Protein AF-A0A5J4RFD0-F1 (afdb_monomer)

Solvent-accessible surface area (backbone atoms only — not comparable to full-atom values): 11410 Å² total; per-residue (Å²): 92,62,61,42,79,47,65,74,35,77,34,87,50,66,71,35,10,48,71,38,65,48,76,31,38,66,92,34,72,49,50,43,27,59,59,23,36,38,33,40,14,24,5,81,57,6,31,0,0,26,31,22,37,39,27,57,17,14,34,41,39,40,26,28,27,41,38,29,47,10,26,9,23,28,0,0,26,32,21,37,41,32,51,31,61,76,41,44,40,36,25,51,55,23,36,35,32,46,9,26,5,42,48,86,56,98,90,37,1,29,2,0,24,30,23,41,39,44,42,102,76,28,73,59,84,40,30,44,25,50,51,41,46,78,41,78,42,33,30,67,65,41,3,16,44,30,23,40,37,35,59,47,70,86,77,40,47,56,72,75,22,52,44,38,72,74,79,46,89,84,47,72,69,76,59,23,44,22,29,30,40,72,45,50,42,80,78,67,74,44,84,64,47,68,74,32,61,48,54,73,71,67,40,67,55,85,68,99,67,72,32,71,35,85,51,72,89,58,22,43,86,52,67,48,23,24,36,92,87,30,12,12,52,66,87,82,85,127

Sequence (238 aa):
MSGTTISKIIQQGNVGGSGIKATISSESSVQIKEQCLFEECISESGVGGAVKIQQNGGILNIQKTTMKKCKALNGGAIYALITSFQEFLISQEVYFEECEAVGEDLLSGRGGAIYINLEQNAPYEFTVGIGTHFNLNKANKFGRDAFVYCKNIDDLEHDIRFLFDVFDDSYDKNNALYGTEYASEIELGDSQRIDYDLLKLMLPYYNDTIYISEDQLIADDTQKCGRLKLPCLTLRFR

Foldseek 3Di:
DEQEEDEDFADDDAAAQRADEDEAAAPGEDEAEHQYEYYNQEYPNYEASNGEYEYHEEYYEHEQYEYELAQDFEQSHYEYHFAEYPAADDEYQYEYYQAFWDDDDPPGQYASHYEYEYDPRYDLQYAPAENYYYYNAGTPAAASHYEYEEADPLVSPVCRRYHYPCPPPPRDLVRHYFYWHDHDCVVHVHDTDGRH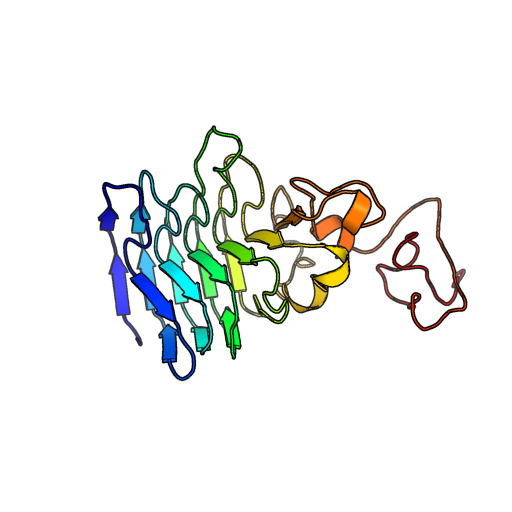RCVLQVDFDDDPAFAEDCPPVQEDQDSNARDPRYHHPDDDDD

Radius of gyration: 18.2 Å; Cα contacts (8 Å, |Δi|>4): 747; chains: 1; bounding box: 37×34×55 Å

Nearest PDB structures (foldseek):
  2o17-assembly1_A  TM=2.019E-01  e=1.699E+00  Bacillus subtilis
  5x2i-assembly1_A  TM=2.071E-01  e=2.990E+00  Bacillus subtilis subsp. subtilis str. 168
  2bsp-assembly1_A  TM=1.735E-01  e=2.563E+00  Bacillus subtilis

pLDDT: mean 94.33, std 6.29, range [48.38, 98.94]

Mean predicted aligned error: 4.54 Å

Structure (mmCIF, N/CA/C/O backbone):
data_AF-A0A5J4RFD0-F1
#
_entry.id   AF-A0A5J4RFD0-F1
#
loop_
_atom_site.group_PDB
_atom_site.id
_atom_site.type_symbol
_atom_site.label_atom_id
_atom_site.label_alt_id
_atom_site.label_comp_id
_atom_site.label_asym_id
_atom_site.label_entity_id
_atom_site.label_seq_id
_atom_site.pdbx_PDB_ins_code
_atom_site.Cartn_x
_atom_site.Cartn_y
_atom_site.Cartn_z
_atom_site.oc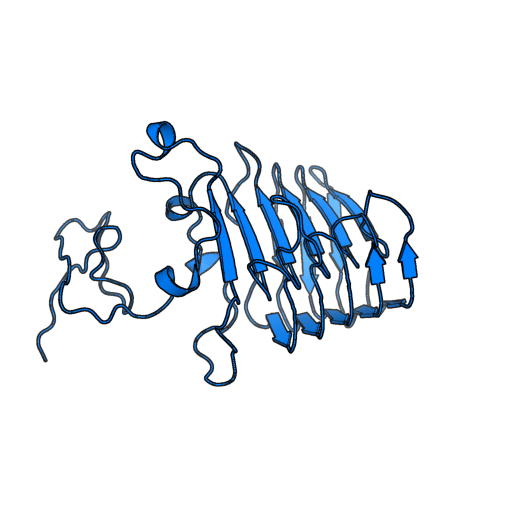cupancy
_atom_site.B_iso_or_equiv
_atom_site.auth_seq_id
_atom_site.auth_comp_id
_atom_site.auth_asym_id
_atom_site.auth_atom_id
_atom_site.pdbx_PDB_model_num
ATOM 1 N N . MET A 1 1 ? -3.640 -10.964 17.631 1.00 92.38 1 MET A N 1
ATOM 2 C CA . MET A 1 1 ? -5.043 -10.781 18.052 1.00 92.38 1 MET A CA 1
ATOM 3 C C . MET A 1 1 ? -5.963 -11.538 17.110 1.00 92.38 1 MET A C 1
ATOM 5 O O . MET A 1 1 ? -5.589 -11.754 15.962 1.00 92.38 1 MET A O 1
ATOM 9 N N . SER A 1 2 ? -7.108 -11.977 17.630 1.00 93.50 2 SER A N 1
ATOM 10 C CA . SER A 1 2 ? -8.087 -12.838 16.958 1.00 93.50 2 SER A CA 1
ATOM 11 C C . SER A 1 2 ? -9.488 -12.403 17.385 1.00 93.50 2 SER A C 1
ATOM 13 O O . SER A 1 2 ? -9.686 -12.165 18.577 1.00 93.50 2 SER A O 1
ATOM 15 N N . GLY A 1 3 ? -10.439 -12.274 16.459 1.00 94.38 3 GLY A N 1
ATOM 16 C CA . GLY A 1 3 ? -11.856 -11.995 16.750 1.00 94.38 3 GLY A CA 1
ATOM 17 C C . GLY A 1 3 ? -12.108 -10.719 17.552 1.00 94.38 3 GLY A C 1
ATOM 18 O O . GLY A 1 3 ? -13.009 -10.672 18.384 1.00 94.38 3 GLY A O 1
ATOM 19 N N . THR A 1 4 ? -11.251 -9.710 17.397 1.00 97.06 4 THR A N 1
ATOM 20 C CA . THR A 1 4 ? -11.264 -8.509 18.240 1.00 97.06 4 THR A CA 1
ATOM 21 C C . THR A 1 4 ? -11.842 -7.321 17.483 1.00 97.06 4 THR A C 1
ATOM 23 O O . THR A 1 4 ? -11.499 -7.100 16.326 1.00 97.06 4 THR A O 1
ATOM 26 N N . THR A 1 5 ? -12.665 -6.518 18.159 1.00 98.19 5 THR A N 1
ATOM 27 C CA . THR A 1 5 ? -13.153 -5.233 17.644 1.00 98.19 5 THR A CA 1
ATOM 28 C C . THR A 1 5 ? -12.464 -4.076 18.361 1.00 98.19 5 THR A C 1
ATOM 30 O O . THR A 1 5 ? -12.484 -4.002 19.588 1.00 98.19 5 THR A O 1
ATOM 33 N N . ILE A 1 6 ? -11.892 -3.156 17.590 1.00 98.19 6 ILE A N 1
ATOM 34 C CA . ILE A 1 6 ? -11.387 -1.859 18.035 1.00 98.19 6 ILE A CA 1
ATOM 35 C C . ILE A 1 6 ? -12.201 -0.814 17.284 1.00 98.19 6 ILE A C 1
ATOM 37 O O . ILE A 1 6 ? -12.195 -0.803 16.057 1.00 98.19 6 ILE A O 1
ATOM 41 N N . SER A 1 7 ? -12.945 0.035 17.991 1.00 98.19 7 SER A N 1
ATOM 42 C CA . SER A 1 7 ? -13.811 0.992 17.307 1.00 98.19 7 SER A CA 1
ATOM 43 C C . SER A 1 7 ? -13.949 2.334 18.005 1.00 98.19 7 SER A C 1
ATOM 45 O O . SER A 1 7 ? -13.783 2.425 19.222 1.00 98.19 7 SER A O 1
ATOM 47 N N . LYS A 1 8 ? -14.275 3.362 17.212 1.00 98.00 8 LYS A N 1
ATOM 48 C CA . LYS A 1 8 ? -14.623 4.720 17.659 1.00 98.00 8 LYS A CA 1
ATOM 49 C C . LYS A 1 8 ? -13.521 5.365 18.493 1.00 98.00 8 LYS A C 1
ATOM 51 O O . LYS A 1 8 ? -13.769 5.936 19.555 1.00 98.00 8 LYS A O 1
ATOM 56 N N . ILE A 1 9 ? -12.289 5.256 18.003 1.00 97.81 9 ILE A N 1
ATOM 57 C CA . ILE A 1 9 ? -11.116 5.858 18.635 1.00 97.81 9 ILE A CA 1
ATOM 58 C C . ILE A 1 9 ? -10.697 7.063 17.809 1.00 97.81 9 ILE A C 1
ATOM 60 O O . ILE A 1 9 ? -10.352 6.927 16.640 1.00 97.81 9 ILE A O 1
ATOM 64 N N . ILE A 1 10 ? -10.684 8.234 18.442 1.00 97.38 10 ILE A N 1
ATOM 65 C CA . ILE A 1 10 ? -10.204 9.475 17.837 1.00 97.38 10 ILE A CA 1
ATOM 66 C C . ILE A 1 10 ? -8.962 9.912 18.605 1.00 97.38 10 ILE A C 1
ATOM 68 O O . ILE A 1 10 ? -9.034 10.306 19.769 1.00 97.38 10 ILE A O 1
ATOM 72 N N . GLN A 1 11 ? -7.806 9.801 17.960 1.00 95.69 11 GLN A N 1
ATOM 73 C CA . GLN A 1 11 ? -6.530 10.210 18.522 1.00 95.69 11 GLN A CA 1
ATOM 74 C C . GLN A 1 11 ? -6.225 11.663 18.156 1.00 95.69 11 GLN A C 1
ATOM 76 O O . GLN A 1 11 ? -6.035 11.994 16.983 1.00 95.69 11 GLN A O 1
ATOM 81 N N . GLN A 1 12 ? -6.053 12.490 19.187 1.00 90.06 12 GLN A N 1
ATOM 82 C CA . GLN A 1 12 ? -5.475 13.826 19.072 1.00 90.06 12 GLN A CA 1
ATOM 83 C C . GLN A 1 12 ? -3.943 13.722 19.161 1.00 90.06 12 GLN A C 1
ATOM 85 O O . GLN A 1 12 ? -3.404 13.162 20.117 1.00 90.06 12 GLN A O 1
ATOM 90 N N . GLY A 1 13 ? -3.231 14.217 18.146 1.00 88.75 13 GLY A N 1
ATOM 91 C CA . GLY A 1 13 ? -1.765 14.192 18.071 1.00 88.75 13 GLY A CA 1
ATOM 92 C C . GLY A 1 13 ? -1.221 13.718 16.721 1.00 88.75 13 GLY A C 1
ATOM 93 O O . GLY A 1 13 ? -1.952 13.216 15.870 1.00 88.75 13 GLY A O 1
ATOM 94 N N . ASN A 1 14 ? 0.091 13.870 16.527 1.00 91.94 14 ASN A N 1
ATOM 95 C CA . ASN A 1 14 ? 0.748 13.677 15.228 1.00 91.94 14 ASN A CA 1
ATOM 96 C C . ASN A 1 14 ? 1.409 12.303 15.027 1.00 91.94 14 ASN A C 1
ATOM 98 O O . ASN A 1 14 ? 2.168 12.093 14.083 1.00 91.94 14 ASN A O 1
ATOM 102 N N . VAL A 1 15 ? 1.152 11.353 15.928 1.00 93.44 15 VAL A N 1
ATOM 103 C CA . VAL A 1 15 ? 1.796 10.037 15.872 1.00 93.44 15 VAL A CA 1
ATOM 104 C C . VAL A 1 15 ? 1.036 9.104 14.937 1.00 93.44 15 VAL A C 1
ATOM 106 O O . VAL A 1 15 ? 1.638 8.588 13.995 1.00 93.44 15 VAL A O 1
ATOM 109 N N . GLY A 1 16 ? -0.258 8.902 15.184 1.00 96.44 16 GLY A N 1
ATOM 110 C CA . GLY A 1 16 ? -1.086 7.929 14.477 1.00 96.44 16 GLY A CA 1
ATOM 111 C C . GLY A 1 16 ? -1.047 6.513 15.063 1.00 96.44 16 GLY A C 1
ATOM 112 O O . GLY A 1 16 ? -0.404 6.286 16.095 1.00 96.44 16 GLY A O 1
ATOM 113 N N . GLY A 1 17 ? -1.728 5.571 14.405 1.00 97.31 17 GLY A N 1
ATOM 114 C CA . GLY A 1 17 ? -1.964 4.215 14.903 1.00 97.31 17 GLY A CA 1
ATOM 115 C C . GLY A 1 17 ? -2.949 4.198 16.067 1.00 97.31 17 GLY A C 1
ATOM 116 O O . GLY A 1 17 ? -2.615 3.664 17.124 1.00 97.31 17 GLY A O 1
ATOM 117 N N . SER A 1 18 ? -4.121 4.829 15.908 1.00 97.81 18 SER A N 1
ATOM 118 C CA . SER A 1 18 ? -5.061 5.040 17.025 1.00 97.81 18 SER A CA 1
ATOM 119 C C . SER A 1 18 ? -5.530 3.733 17.677 1.00 97.81 18 SER A C 1
ATOM 121 O O . SER A 1 18 ? -5.750 3.702 18.887 1.00 97.81 18 SER A O 1
ATOM 123 N N . GLY A 1 19 ? -5.631 2.649 16.900 1.00 97.12 19 GLY A N 1
ATOM 124 C CA . GLY A 1 19 ? -5.892 1.306 17.410 1.00 97.12 19 GLY A CA 1
ATOM 125 C C . GLY A 1 19 ? -4.610 0.574 17.799 1.00 97.12 19 GLY A C 1
ATOM 126 O O . GLY A 1 19 ? -4.482 0.086 18.920 1.00 97.12 19 GLY A O 1
ATOM 127 N N . ILE A 1 20 ? -3.653 0.485 16.871 1.00 98.06 20 ILE A N 1
ATOM 128 C CA . ILE A 1 20 ? -2.371 -0.191 17.083 1.00 98.06 20 ILE A CA 1
ATOM 129 C C . ILE A 1 20 ? -1.237 0.684 16.576 1.00 98.06 20 ILE A C 1
ATOM 131 O O . ILE A 1 20 ? -1.156 1.015 15.394 1.00 98.06 20 ILE A O 1
ATOM 135 N N . LYS A 1 21 ? -0.283 0.945 17.463 1.00 98.06 21 LYS A N 1
ATOM 136 C CA . LYS A 1 21 ? 1.048 1.417 17.105 1.00 98.06 21 LYS A CA 1
ATOM 137 C C . LYS A 1 21 ? 2.063 0.382 17.565 1.00 98.06 21 LYS A C 1
ATOM 139 O O . LYS A 1 21 ? 2.129 0.092 18.758 1.00 98.06 21 LYS A O 1
ATOM 144 N N . ALA A 1 22 ? 2.869 -0.142 16.648 1.00 97.81 22 ALA A N 1
ATOM 145 C CA . ALA A 1 22 ? 3.888 -1.127 16.992 1.00 97.81 22 ALA A CA 1
ATOM 146 C C . ALA A 1 22 ? 5.204 -0.901 16.246 1.00 97.81 22 ALA A C 1
ATOM 148 O O . ALA A 1 22 ? 5.232 -0.410 15.117 1.00 97.81 22 ALA A O 1
ATOM 149 N N . THR A 1 23 ? 6.291 -1.311 16.896 1.00 98.06 23 THR A N 1
ATOM 150 C CA . THR A 1 23 ? 7.596 -1.509 16.269 1.00 98.06 23 THR A CA 1
ATOM 151 C C . THR A 1 23 ? 7.869 -3.005 16.243 1.00 98.06 23 THR A C 1
ATOM 153 O O . THR A 1 23 ? 7.811 -3.654 17.286 1.00 98.06 23 THR A O 1
ATOM 156 N N . ILE A 1 24 ? 8.130 -3.554 15.060 1.00 97.88 24 ILE A N 1
ATOM 157 C CA . ILE A 1 24 ? 8.410 -4.977 14.861 1.00 97.88 24 ILE A CA 1
ATOM 158 C C . ILE A 1 24 ? 9.900 -5.108 14.570 1.00 97.88 24 ILE A C 1
ATOM 160 O O . ILE A 1 24 ? 10.380 -4.607 13.557 1.00 97.88 24 ILE A O 1
ATOM 164 N N . SER A 1 25 ? 10.629 -5.756 15.470 1.00 96.94 25 SER A N 1
ATOM 165 C CA . SER A 1 25 ? 12.050 -6.070 15.295 1.00 96.94 25 SER A CA 1
ATOM 166 C C . SER A 1 25 ? 12.228 -7.527 14.866 1.00 96.94 25 SER A C 1
ATOM 168 O O . SER A 1 25 ? 11.264 -8.296 14.829 1.00 96.94 25 SER A O 1
ATOM 170 N N . SER A 1 26 ? 13.463 -7.935 14.572 1.00 95.12 26 SER A N 1
ATOM 171 C CA . SER A 1 26 ? 13.811 -9.348 14.375 1.00 95.12 26 SER A CA 1
ATOM 172 C C . SER A 1 26 ? 13.229 -10.235 15.480 1.00 95.12 26 SER A C 1
ATOM 174 O O . SER A 1 26 ? 13.180 -9.834 16.642 1.00 95.12 26 SER A O 1
ATOM 176 N N . GLU A 1 27 ? 12.747 -11.419 15.095 1.00 94.00 27 GLU A N 1
ATOM 177 C CA . GLU A 1 27 ? 12.108 -12.410 15.982 1.00 94.00 27 GLU A CA 1
ATOM 178 C C . GLU A 1 27 ? 10.787 -11.960 16.644 1.00 94.00 27 GLU A C 1
ATOM 180 O O . GLU A 1 27 ? 10.152 -12.737 17.355 1.00 94.00 27 GLU A O 1
ATOM 185 N N . SER A 1 28 ? 10.315 -10.736 16.385 1.00 97.06 28 SER A N 1
ATOM 186 C CA . SER A 1 28 ? 8.989 -10.273 16.803 1.00 97.06 28 SER A CA 1
ATOM 187 C C . SER A 1 28 ? 7.934 -10.557 15.739 1.00 97.06 28 SER A C 1
ATOM 189 O O . SER A 1 28 ? 8.225 -10.626 14.544 1.00 97.06 28 SER A O 1
ATOM 191 N N . SER A 1 29 ? 6.673 -10.667 16.161 1.00 97.25 29 SER A N 1
ATOM 192 C CA . SER A 1 29 ? 5.561 -10.757 15.220 1.00 97.25 29 SER A CA 1
ATOM 193 C C . SER A 1 29 ? 4.321 -9.996 15.680 1.00 97.25 29 SER A C 1
ATOM 195 O O . SER A 1 29 ? 4.002 -9.945 16.867 1.00 97.25 29 SER A O 1
ATOM 197 N N . VAL A 1 30 ? 3.601 -9.429 14.713 1.00 98.31 30 VAL A N 1
ATOM 198 C CA . VAL A 1 30 ? 2.249 -8.893 14.874 1.00 98.31 30 VAL A CA 1
ATOM 199 C C . VAL A 1 30 ? 1.330 -9.673 13.945 1.00 98.31 30 VAL A C 1
ATOM 201 O O . VAL A 1 30 ? 1.489 -9.664 12.728 1.00 98.31 30 VAL A O 1
ATOM 204 N N . GLN A 1 31 ? 0.368 -10.368 14.543 1.00 98.19 31 GLN A N 1
ATOM 205 C CA . GLN A 1 31 ? -0.611 -11.195 13.842 1.00 98.19 31 GLN A CA 1
ATOM 206 C C . GLN A 1 31 ? -2.004 -10.616 14.111 1.00 98.19 31 GLN A C 1
ATOM 208 O O . GLN A 1 31 ? -2.432 -10.586 15.268 1.00 98.19 31 GLN A O 1
ATOM 213 N N . ILE A 1 32 ? -2.711 -10.159 13.082 1.00 98.31 32 ILE A N 1
ATOM 214 C CA . ILE A 1 32 ? -4.097 -9.673 13.168 1.00 98.31 32 ILE A CA 1
ATOM 215 C C . ILE A 1 32 ? -4.938 -10.611 12.308 1.00 98.31 32 ILE A C 1
ATOM 217 O O . ILE A 1 32 ? -4.822 -10.581 11.088 1.00 98.31 32 ILE A O 1
ATOM 221 N N . LYS A 1 33 ? -5.691 -11.517 12.936 1.00 95.56 33 LYS A N 1
ATOM 222 C CA . LYS A 1 33 ? -6.335 -12.642 12.242 1.00 95.56 33 LYS A CA 1
ATOM 223 C C . LYS A 1 33 ? -7.768 -12.865 12.704 1.00 95.56 33 LYS A C 1
ATOM 225 O O . LYS A 1 33 ? -8.199 -12.278 13.690 1.00 95.56 33 LYS A O 1
ATOM 230 N N . GLU A 1 34 ? -8.470 -13.761 12.015 1.00 93.38 34 GLU A N 1
ATOM 231 C CA . GLU A 1 34 ? -9.756 -14.330 12.438 1.00 93.38 34 GLU A CA 1
ATOM 232 C C . GLU A 1 34 ? -10.818 -13.281 12.797 1.00 93.38 34 GLU A C 1
ATOM 234 O O . GLU A 1 34 ? -11.191 -13.137 13.957 1.00 93.38 34 GLU A O 1
ATOM 239 N N . GLN A 1 35 ? -11.325 -12.561 11.798 1.00 95.38 35 GLN A N 1
ATOM 240 C CA . GLN A 1 35 ? -12.463 -11.640 11.915 1.00 95.38 35 GLN A CA 1
ATOM 241 C C . GLN A 1 35 ? -12.214 -10.477 12.888 1.00 95.38 35 GLN A C 1
ATOM 243 O O . GLN A 1 35 ? -13.062 -10.136 13.714 1.00 95.38 35 GLN A O 1
ATOM 248 N N . CYS A 1 36 ? -11.036 -9.855 12.808 1.00 98.50 36 CYS A N 1
ATOM 249 C CA . CYS A 1 36 ? -10.813 -8.587 13.501 1.00 98.50 36 CYS A CA 1
ATOM 250 C C . CYS A 1 36 ? -11.553 -7.438 12.796 1.00 98.50 36 CYS A C 1
ATOM 252 O O . CYS A 1 36 ? -11.655 -7.417 11.570 1.00 98.50 36 CYS A O 1
ATOM 254 N N . LEU A 1 37 ? -12.017 -6.459 13.572 1.00 98.75 37 LEU A N 1
ATOM 255 C CA . LEU A 1 37 ? -12.665 -5.245 13.079 1.00 98.75 37 LEU A CA 1
ATOM 256 C C . LEU A 1 37 ? -11.973 -4.005 13.648 1.00 98.75 37 LEU A C 1
ATOM 258 O O . LEU A 1 37 ? -11.848 -3.867 14.864 1.00 98.75 37 LEU A O 1
ATOM 262 N N . PHE A 1 38 ? -11.582 -3.092 12.766 1.00 98.81 38 PHE A N 1
ATOM 263 C CA . PHE A 1 38 ? -11.187 -1.727 13.098 1.00 98.81 38 PHE A CA 1
ATOM 264 C C . PHE A 1 38 ? -12.214 -0.783 12.486 1.00 98.81 38 PHE A C 1
ATOM 266 O O . PHE A 1 38 ? -12.296 -0.697 11.267 1.00 98.81 38 PHE A O 1
ATOM 273 N N . GLU A 1 39 ? -13.015 -0.098 13.296 1.00 98.81 39 GLU A N 1
ATOM 274 C CA . GLU A 1 39 ? -14.088 0.773 12.799 1.00 98.81 39 GLU A CA 1
ATOM 275 C C . GLU A 1 39 ? -13.972 2.182 13.379 1.00 98.81 39 GLU A C 1
ATOM 277 O O . GLU A 1 39 ? -13.879 2.346 14.588 1.00 98.81 39 GLU A O 1
ATOM 282 N N . GLU A 1 40 ? -14.005 3.221 12.544 1.00 98.62 40 GLU A N 1
ATOM 283 C CA . GLU A 1 40 ? -13.916 4.616 13.016 1.00 98.62 40 GLU A CA 1
ATOM 284 C C . GLU A 1 40 ? -12.647 4.865 13.868 1.00 98.62 40 GLU A C 1
ATOM 286 O O . GLU A 1 40 ? -12.679 5.513 14.916 1.00 98.62 40 GLU A O 1
ATOM 291 N N . CYS A 1 41 ? -11.515 4.304 13.431 1.00 98.69 41 CYS A N 1
ATOM 292 C CA . CYS A 1 41 ? -10.189 4.577 13.986 1.00 98.69 41 CYS A CA 1
ATOM 293 C C . CYS A 1 41 ? -9.567 5.782 13.268 1.00 98.69 41 CYS A C 1
ATOM 295 O O . CYS A 1 41 ? -9.186 5.690 12.096 1.00 98.69 41 CYS A O 1
ATOM 297 N N . ILE A 1 42 ? -9.494 6.919 13.958 1.00 98.62 42 ILE A N 1
ATOM 298 C CA . ILE A 1 42 ? -9.168 8.224 13.381 1.00 98.62 42 ILE A CA 1
ATOM 299 C C . ILE A 1 42 ? -7.918 8.797 14.053 1.00 98.62 42 ILE A C 1
ATOM 301 O O . ILE A 1 42 ? -7.858 8.947 15.273 1.00 98.62 42 ILE A O 1
ATOM 305 N N . SER A 1 43 ? -6.939 9.188 13.243 1.00 97.44 43 SER A N 1
ATOM 306 C CA . SER A 1 43 ? -5.750 9.932 13.660 1.00 97.44 43 SER A CA 1
ATOM 307 C C . SER A 1 43 ? -5.734 11.297 12.973 1.00 97.44 43 SER A C 1
ATOM 309 O O . SER A 1 43 ? -5.291 11.412 11.834 1.00 97.44 43 SER A O 1
ATOM 311 N N . GL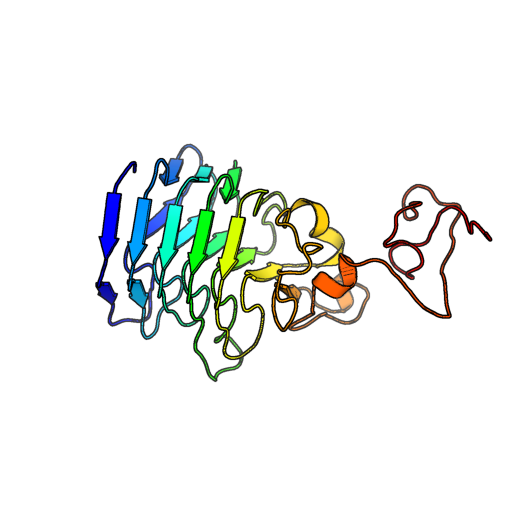U A 1 44 ? -6.199 12.344 13.661 1.00 94.62 44 GLU A N 1
ATOM 312 C CA . GLU A 1 44 ? -6.493 13.654 13.043 1.00 94.62 44 GLU A CA 1
ATOM 313 C C . GLU A 1 44 ? -5.268 14.354 12.441 1.00 94.62 44 GLU A C 1
ATOM 315 O O . GLU A 1 44 ? -5.380 15.066 11.447 1.00 94.62 44 GLU A O 1
ATOM 320 N N . SER A 1 45 ? -4.090 14.157 13.034 1.00 95.12 45 SER A N 1
ATOM 321 C CA . SER A 1 45 ? -2.830 14.748 12.558 1.00 95.12 45 SER A CA 1
ATOM 322 C C . SER A 1 45 ? -1.707 13.719 12.421 1.00 95.12 45 SER A C 1
ATOM 324 O O . SER A 1 45 ? -0.544 14.088 12.277 1.00 95.12 45 SER A O 1
ATOM 326 N N . GLY A 1 46 ? -2.037 12.428 12.524 1.00 96.88 46 GLY A N 1
ATOM 327 C CA . GLY A 1 46 ? -1.090 11.314 12.466 1.00 96.88 46 GLY A CA 1
ATOM 328 C C . GLY A 1 46 ? -1.236 10.484 11.193 1.00 96.88 46 GLY A C 1
ATOM 329 O O . GLY A 1 46 ? -2.025 10.808 10.314 1.00 96.88 46 GLY A O 1
ATOM 330 N N . VAL A 1 47 ? -0.488 9.385 11.104 1.00 98.38 47 VAL A N 1
ATOM 331 C CA . VAL A 1 47 ? -0.521 8.437 9.972 1.00 98.38 47 VAL A CA 1
ATOM 332 C C . VAL A 1 47 ? -1.007 7.060 10.422 1.00 98.38 47 VAL A C 1
ATOM 334 O O . VAL A 1 47 ? -0.741 6.672 11.558 1.00 98.38 47 VAL A O 1
ATOM 337 N N . GLY A 1 48 ? -1.669 6.297 9.553 1.00 98.44 48 GLY A N 1
ATOM 338 C CA . GLY A 1 48 ? -2.191 4.978 9.918 1.00 98.44 48 GLY A CA 1
ATOM 339 C C . GLY A 1 48 ? -3.371 5.100 10.872 1.00 98.44 48 GLY A C 1
ATOM 340 O O . GLY A 1 48 ? -3.181 5.010 12.082 1.00 98.44 48 GLY A O 1
ATOM 341 N N . GLY A 1 49 ? -4.579 5.344 10.360 1.00 98.38 49 GLY A N 1
ATOM 342 C CA . GLY A 1 49 ? -5.728 5.666 11.219 1.00 98.38 49 GLY A CA 1
ATOM 343 C C . GLY A 1 49 ? -6.024 4.559 12.224 1.00 98.38 49 GLY A C 1
ATOM 344 O O . GLY A 1 49 ? -6.150 4.821 13.419 1.00 98.38 49 GLY A O 1
ATOM 345 N N . ALA A 1 50 ? -6.025 3.306 11.772 1.00 98.69 50 ALA A N 1
ATOM 346 C CA . ALA A 1 50 ? -6.130 2.138 12.638 1.00 98.69 50 ALA A CA 1
ATOM 347 C C . ALA A 1 50 ? -4.758 1.651 13.106 1.00 98.69 50 ALA A C 1
ATOM 349 O O . ALA A 1 50 ? -4.532 1.486 14.307 1.00 98.69 50 ALA A O 1
ATOM 350 N N . VAL A 1 51 ? -3.847 1.422 12.161 1.00 98.81 51 VAL A N 1
ATOM 351 C CA . VAL A 1 51 ? -2.594 0.712 12.401 1.00 98.81 51 VAL A CA 1
ATOM 352 C C . VAL A 1 51 ? -1.412 1.526 11.887 1.00 98.81 51 VAL A C 1
ATOM 354 O O . VAL A 1 51 ? -1.334 1.864 10.707 1.00 98.81 51 VAL A O 1
ATOM 357 N N . LYS A 1 52 ? -0.444 1.776 12.768 1.00 98.69 52 LYS A N 1
ATOM 358 C CA . LYS A 1 52 ? 0.873 2.310 12.423 1.00 98.69 52 LYS A CA 1
ATOM 359 C C . LYS A 1 52 ? 1.957 1.311 12.803 1.00 98.69 52 LYS A C 1
ATOM 361 O O . LYS A 1 52 ? 2.164 1.039 13.987 1.00 98.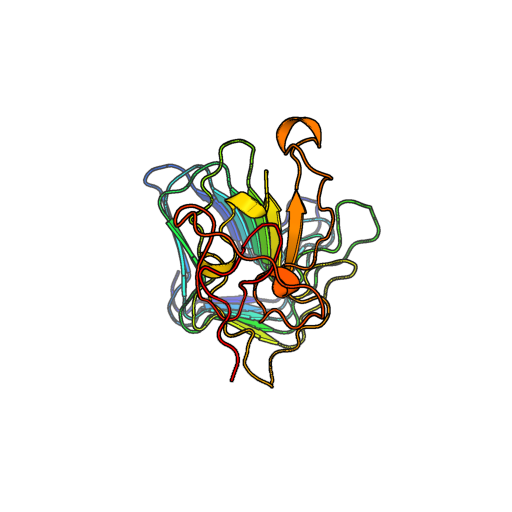69 52 LYS A O 1
ATOM 366 N N . ILE A 1 53 ? 2.686 0.818 11.809 1.00 98.38 53 ILE A N 1
ATOM 367 C CA . ILE A 1 53 ? 3.808 -0.103 12.000 1.00 98.38 53 ILE A CA 1
ATOM 368 C C . ILE A 1 53 ? 5.114 0.577 11.610 1.00 98.38 53 ILE A C 1
ATOM 370 O O . ILE A 1 53 ? 5.209 1.204 10.558 1.00 98.38 53 ILE A O 1
ATOM 374 N N . GLN A 1 54 ? 6.129 0.416 12.453 1.00 98.00 54 GLN A N 1
ATOM 375 C CA . GLN A 1 54 ? 7.522 0.526 12.042 1.00 98.00 54 GLN A CA 1
ATOM 376 C C . GLN A 1 54 ? 8.130 -0.877 12.043 1.00 98.00 54 GLN A C 1
ATOM 378 O O . GLN A 1 54 ? 8.273 -1.486 13.102 1.00 98.00 54 GLN A O 1
ATOM 383 N N . GLN A 1 55 ? 8.456 -1.400 10.871 1.00 97.06 55 GLN A N 1
ATOM 384 C CA . GLN A 1 55 ? 8.991 -2.739 10.700 1.00 97.06 55 GLN A CA 1
ATOM 385 C C . GLN A 1 55 ? 10.488 -2.664 10.402 1.00 97.06 55 GLN A C 1
ATOM 387 O O . GLN A 1 55 ? 10.916 -2.163 9.365 1.00 97.06 55 GLN A O 1
ATOM 392 N N . ASN A 1 56 ? 11.270 -3.152 11.359 1.00 96.06 56 ASN A N 1
ATOM 393 C CA . ASN A 1 56 ? 12.727 -3.229 11.334 1.00 96.06 56 ASN A CA 1
ATOM 394 C C . ASN A 1 56 ? 13.198 -4.697 11.397 1.00 96.06 56 ASN A C 1
ATOM 396 O O . ASN A 1 56 ? 14.264 -4.995 11.929 1.00 96.06 56 ASN A O 1
ATOM 400 N N . GLY A 1 57 ? 12.359 -5.626 10.940 1.00 95.31 57 GLY A N 1
ATOM 401 C CA . GLY A 1 57 ? 12.543 -7.072 11.007 1.00 95.31 57 GLY A CA 1
ATOM 402 C C . GLY A 1 57 ? 11.215 -7.798 11.234 1.00 95.31 57 GLY A C 1
ATOM 403 O O . GLY A 1 57 ? 10.139 -7.214 11.107 1.00 95.31 57 GLY A O 1
ATOM 404 N N . GLY A 1 58 ? 11.291 -9.085 11.570 1.00 96.81 58 GLY A N 1
ATOM 405 C CA . GLY A 1 58 ? 10.147 -9.861 12.059 1.00 96.81 58 GLY A CA 1
ATOM 406 C C . GLY A 1 58 ? 8.962 -9.950 11.094 1.00 96.81 58 GLY A C 1
ATOM 407 O O . GLY A 1 58 ? 9.098 -9.744 9.886 1.00 96.81 58 GLY A O 1
ATOM 408 N N . ILE A 1 59 ? 7.796 -10.293 11.638 1.00 98.19 59 ILE A N 1
ATOM 409 C CA . ILE A 1 59 ? 6.627 -10.709 10.854 1.00 98.19 59 ILE A CA 1
ATOM 410 C C . ILE A 1 59 ? 5.435 -9.787 11.121 1.00 98.19 59 ILE A C 1
ATOM 412 O O . ILE A 1 59 ? 4.961 -9.698 12.255 1.00 98.19 59 ILE A O 1
ATOM 416 N N . LEU A 1 60 ? 4.881 -9.188 10.069 1.00 98.44 60 LEU A N 1
ATOM 417 C CA . LEU A 1 60 ? 3.537 -8.614 10.069 1.00 98.44 60 LEU A CA 1
ATOM 418 C C . LEU A 1 60 ? 2.629 -9.482 9.202 1.00 98.44 60 LEU A C 1
ATOM 420 O O . LEU A 1 60 ? 2.901 -9.674 8.020 1.00 98.44 60 LEU A O 1
ATOM 424 N N . ASN A 1 61 ? 1.535 -9.973 9.777 1.00 98.38 61 ASN A N 1
ATOM 425 C CA . ASN A 1 61 ? 0.561 -10.773 9.046 1.00 98.38 61 ASN A CA 1
ATOM 426 C C . ASN A 1 61 ? -0.868 -10.361 9.435 1.00 98.38 61 ASN A C 1
ATOM 428 O O . ASN A 1 61 ? -1.279 -10.508 10.592 1.00 98.38 61 ASN A O 1
ATOM 432 N N . ILE A 1 62 ? -1.605 -9.822 8.463 1.00 98.69 62 ILE A N 1
ATOM 433 C CA . ILE A 1 62 ? -2.987 -9.360 8.594 1.00 98.69 62 ILE A CA 1
ATOM 434 C C . ILE A 1 62 ? -3.869 -10.202 7.672 1.00 98.69 62 ILE A C 1
ATOM 436 O O . ILE A 1 62 ? -3.691 -10.198 6.454 1.00 98.69 62 ILE A O 1
ATOM 440 N N . GLN A 1 63 ? -4.816 -10.924 8.266 1.00 98.56 63 GLN A N 1
ATOM 441 C CA . GLN A 1 63 ? -5.737 -11.833 7.585 1.00 98.56 63 GLN A CA 1
ATOM 442 C C . GLN A 1 63 ? -7.143 -11.696 8.165 1.00 98.56 63 GLN A C 1
ATOM 444 O O . GLN A 1 63 ? -7.296 -11.357 9.339 1.00 98.56 63 GLN A O 1
ATOM 449 N N . LYS A 1 64 ? -8.175 -11.980 7.364 1.00 98.19 64 LYS A N 1
ATOM 450 C CA . LYS A 1 64 ? -9.588 -12.012 7.778 1.00 98.19 64 LYS A CA 1
ATOM 451 C C . LYS A 1 64 ? -9.960 -10.798 8.634 1.00 98.19 64 LYS A C 1
ATOM 453 O O . LYS A 1 64 ? -10.363 -10.949 9.785 1.00 98.19 64 LYS A O 1
ATOM 458 N N . THR A 1 65 ? -9.689 -9.595 8.147 1.00 98.75 65 THR A N 1
ATOM 459 C CA . THR A 1 65 ? -9.798 -8.366 8.945 1.00 98.75 65 THR A CA 1
ATOM 460 C C . THR A 1 65 ? -10.514 -7.294 8.150 1.00 98.75 65 THR A C 1
ATOM 462 O O . THR A 1 65 ? -10.171 -7.045 6.999 1.00 98.75 65 THR A O 1
ATOM 465 N N . THR A 1 66 ? -11.463 -6.614 8.782 1.00 98.88 66 THR A N 1
ATOM 466 C CA . THR A 1 66 ? -12.136 -5.454 8.199 1.00 98.88 66 THR A CA 1
ATOM 467 C C . THR A 1 66 ? -11.617 -4.184 8.859 1.00 98.88 66 THR A C 1
ATOM 469 O O . THR A 1 66 ? -11.621 -4.062 10.083 1.00 98.88 66 THR A O 1
ATOM 472 N N . MET A 1 67 ? -11.176 -3.228 8.050 1.00 98.88 67 MET A N 1
ATOM 473 C CA . MET A 1 67 ? -10.857 -1.868 8.468 1.00 98.88 67 MET A CA 1
ATOM 474 C C . MET A 1 67 ? -11.832 -0.922 7.776 1.00 98.88 67 MET A C 1
ATOM 476 O O . MET A 1 67 ? -11.895 -0.871 6.551 1.00 98.88 67 MET A O 1
ATOM 480 N N . LYS A 1 68 ? -12.634 -0.215 8.568 1.00 98.88 68 LYS A N 1
ATOM 481 C CA . LYS A 1 68 ? -13.794 0.536 8.104 1.00 98.88 68 LYS A CA 1
ATOM 482 C C . LYS A 1 68 ? -13.788 1.957 8.639 1.00 98.88 68 LYS A C 1
ATOM 484 O O . LYS A 1 68 ? -13.615 2.170 9.839 1.00 98.88 68 LYS A O 1
ATOM 489 N N . LYS A 1 69 ? -14.020 2.939 7.764 1.00 98.81 69 LYS A N 1
ATOM 490 C CA . LYS A 1 69 ? -14.117 4.367 8.129 1.00 98.81 69 LYS A CA 1
ATOM 491 C C . LYS A 1 69 ? -12.909 4.861 8.932 1.00 98.81 69 LYS A C 1
ATOM 493 O O . LYS A 1 69 ? -13.027 5.718 9.807 1.00 98.81 69 LYS A O 1
ATOM 498 N N . CYS A 1 70 ? -11.744 4.273 8.679 1.00 98.88 70 CYS A N 1
ATOM 499 C CA . CYS A 1 70 ? -10.496 4.704 9.292 1.00 98.88 70 CYS A CA 1
ATOM 500 C C . CYS A 1 70 ? -9.967 5.939 8.563 1.00 98.88 70 CYS A C 1
ATOM 502 O O . CYS A 1 70 ? -10.129 6.054 7.347 1.00 98.88 70 CYS A O 1
ATOM 504 N N . LYS A 1 71 ? -9.336 6.856 9.296 1.00 98.81 71 LYS A N 1
ATOM 505 C CA . LYS A 1 71 ? -8.876 8.126 8.731 1.00 98.81 71 LYS A CA 1
ATOM 506 C C . LYS A 1 71 ? -7.537 8.569 9.301 1.00 98.81 71 LYS A C 1
ATOM 508 O O . LYS A 1 71 ? -7.342 8.526 10.514 1.00 98.81 71 LYS A O 1
ATOM 513 N N . ALA A 1 72 ? -6.643 9.047 8.439 1.00 98.62 72 ALA A N 1
ATOM 514 C CA . ALA A 1 72 ? -5.346 9.606 8.826 1.00 98.62 72 ALA A CA 1
ATOM 515 C C . ALA A 1 72 ? -4.774 10.541 7.752 1.00 98.62 72 ALA A C 1
ATOM 517 O O . ALA A 1 72 ? -5.363 10.690 6.684 1.00 98.62 72 ALA A O 1
ATOM 518 N N . LEU A 1 73 ? -3.611 11.151 8.014 1.00 98.31 73 LEU A N 1
ATOM 519 C CA . LEU A 1 73 ? -2.919 11.980 7.026 1.00 98.31 73 LEU A CA 1
ATOM 520 C C . LEU A 1 73 ? -2.418 11.172 5.822 1.00 98.31 73 LEU A C 1
ATOM 522 O O . LEU A 1 73 ? -2.558 11.586 4.678 1.00 98.31 73 LEU A O 1
ATOM 526 N N . ASN A 1 74 ? -1.842 10.004 6.089 1.00 98.56 74 ASN A N 1
ATOM 527 C CA . ASN A 1 74 ? -1.455 9.012 5.091 1.00 98.56 74 ASN A CA 1
ATOM 528 C C . ASN A 1 74 ? -1.770 7.627 5.639 1.00 98.56 74 ASN A C 1
ATOM 530 O O . ASN A 1 74 ? -1.602 7.402 6.844 1.00 98.56 74 ASN A O 1
ATOM 534 N N . GLY A 1 75 ? -2.177 6.702 4.772 1.00 98.62 75 GLY A N 1
ATOM 535 C CA . GLY A 1 75 ? -2.570 5.368 5.212 1.00 98.62 75 GLY A CA 1
ATOM 536 C C . GLY A 1 75 ? -3.828 5.457 6.063 1.00 98.62 75 GLY A C 1
ATOM 537 O O . GLY A 1 75 ? -3.750 5.309 7.283 1.00 98.62 75 GLY A O 1
ATOM 538 N N . GLY A 1 76 ? -4.975 5.774 5.458 1.00 98.62 76 GLY A N 1
ATOM 539 C CA . GLY A 1 76 ? -6.204 6.042 6.214 1.00 98.62 76 GLY A CA 1
ATOM 540 C C . GLY A 1 76 ? -6.551 4.916 7.187 1.00 98.62 76 GLY A C 1
ATOM 541 O O . GLY A 1 76 ? -6.960 5.189 8.313 1.00 98.62 76 GLY A O 1
ATOM 542 N N . ALA A 1 77 ? -6.255 3.664 6.831 1.00 98.88 77 ALA A N 1
ATOM 543 C CA . ALA A 1 77 ? -6.255 2.541 7.761 1.00 98.88 77 ALA A CA 1
ATOM 544 C C . ALA A 1 77 ? -4.847 2.169 8.249 1.00 98.88 77 ALA A C 1
ATOM 546 O O . ALA A 1 77 ? -4.602 2.170 9.458 1.00 98.88 77 ALA A O 1
ATOM 547 N N . ILE A 1 78 ? -3.929 1.858 7.329 1.00 98.94 78 ILE A N 1
ATOM 548 C CA . ILE A 1 78 ? -2.604 1.310 7.640 1.00 98.94 78 ILE A CA 1
ATOM 549 C C . ILE A 1 78 ? -1.513 2.233 7.118 1.00 98.94 78 ILE A C 1
ATOM 551 O O . ILE A 1 78 ? -1.460 2.532 5.928 1.00 98.94 78 ILE A O 1
ATOM 555 N N . TYR A 1 79 ? -0.581 2.591 7.995 1.00 98.88 79 TYR A N 1
ATOM 556 C CA . TYR A 1 79 ? 0.705 3.160 7.613 1.00 98.88 79 TYR A CA 1
ATOM 557 C C . TYR A 1 79 ? 1.831 2.234 8.067 1.00 98.88 79 TYR A C 1
ATOM 559 O O . TYR A 1 79 ? 1.959 1.940 9.259 1.00 98.88 79 TYR A O 1
ATOM 567 N N . ALA A 1 80 ? 2.669 1.807 7.129 1.00 98.62 80 ALA A N 1
ATOM 568 C CA . ALA A 1 80 ? 3.839 0.987 7.395 1.00 98.62 80 ALA A CA 1
ATOM 569 C C . ALA A 1 80 ? 5.113 1.731 6.987 1.00 98.62 80 ALA A C 1
ATOM 571 O O . ALA A 1 80 ? 5.266 2.109 5.832 1.00 98.62 80 ALA A O 1
ATOM 572 N N . LEU A 1 81 ? 6.030 1.918 7.934 1.00 98.12 81 LEU A N 1
ATOM 573 C CA . LEU A 1 81 ? 7.414 2.302 7.672 1.00 98.12 81 LEU A CA 1
ATOM 574 C C . LEU A 1 81 ? 8.279 1.052 7.748 1.00 98.12 81 LEU A C 1
ATOM 576 O O . LEU A 1 81 ? 8.332 0.420 8.799 1.00 98.12 81 LEU A O 1
ATOM 580 N N . ILE A 1 82 ? 8.940 0.701 6.657 1.00 97.81 82 ILE A N 1
ATOM 581 C CA . ILE A 1 82 ? 9.674 -0.545 6.508 1.00 97.81 82 ILE A CA 1
ATOM 582 C C . ILE A 1 82 ? 11.143 -0.223 6.265 1.00 97.81 82 ILE A C 1
ATOM 584 O O . ILE A 1 82 ? 11.491 0.449 5.300 1.00 97.81 82 ILE A O 1
ATOM 588 N N . THR A 1 83 ? 12.000 -0.745 7.133 1.00 95.62 83 THR A N 1
ATOM 589 C CA . THR A 1 83 ? 13.461 -0.724 6.968 1.00 95.62 83 THR A CA 1
ATOM 590 C C . THR A 1 83 ? 14.010 -2.124 6.708 1.00 95.62 83 THR A C 1
ATOM 592 O O . THR A 1 83 ? 15.001 -2.289 6.007 1.00 95.62 83 THR A O 1
ATOM 595 N N . SER A 1 84 ? 13.346 -3.146 7.251 1.00 93.81 84 SER A N 1
ATOM 596 C CA . SER A 1 84 ? 13.622 -4.567 7.045 1.00 93.81 84 SER A CA 1
ATOM 597 C C . SER A 1 84 ? 12.411 -5.384 7.497 1.00 93.81 84 SER A C 1
ATOM 599 O O . SER A 1 84 ? 11.623 -4.912 8.317 1.00 93.81 84 SER A O 1
ATOM 601 N N . PHE A 1 85 ? 12.252 -6.610 7.002 1.00 91.25 85 PHE A N 1
ATOM 602 C CA . PHE A 1 85 ? 11.262 -7.569 7.490 1.00 91.25 85 PHE A CA 1
ATOM 603 C C . PHE A 1 85 ? 11.683 -9.008 7.191 1.00 91.25 85 PHE A C 1
ATOM 605 O O . PHE A 1 85 ? 12.475 -9.259 6.290 1.00 91.25 85 PHE A O 1
ATOM 612 N N . GLN A 1 86 ? 11.125 -9.948 7.955 1.00 93.69 86 GLN A N 1
ATOM 613 C CA . GLN A 1 86 ? 11.080 -11.364 7.589 1.00 93.69 86 GLN A CA 1
ATOM 614 C C . GLN A 1 86 ? 9.829 -11.663 6.751 1.00 93.69 86 GLN A C 1
ATOM 616 O O . GLN A 1 86 ? 9.900 -12.428 5.798 1.00 93.69 86 GLN A O 1
ATOM 621 N N . GLU A 1 87 ? 8.688 -11.060 7.097 1.00 96.56 87 GLU A N 1
ATOM 622 C CA . GLU A 1 87 ? 7.438 -11.178 6.340 1.00 96.56 87 GLU A CA 1
ATOM 623 C C . GLU A 1 87 ? 6.583 -9.915 6.525 1.00 96.56 87 GLU A C 1
ATOM 625 O O . GLU A 1 87 ? 6.432 -9.403 7.640 1.00 96.56 87 GLU A O 1
ATOM 630 N N . PHE A 1 88 ? 5.991 -9.438 5.431 1.00 98.06 88 PHE A N 1
ATOM 631 C CA . PHE A 1 88 ? 4.905 -8.463 5.432 1.00 98.06 88 PHE A CA 1
ATOM 632 C C . PHE A 1 88 ? 3.791 -9.014 4.546 1.00 98.06 88 PHE A C 1
ATOM 634 O O . PHE A 1 88 ? 3.942 -9.071 3.325 1.00 98.06 88 PHE A O 1
ATOM 641 N N . LEU A 1 89 ? 2.677 -9.414 5.155 1.00 98.38 89 LEU A N 1
ATOM 642 C CA . LEU A 1 89 ? 1.548 -10.004 4.447 1.00 98.38 89 LEU A CA 1
ATOM 643 C C . LEU A 1 89 ? 0.223 -9.381 4.888 1.00 98.38 89 LEU A C 1
ATOM 645 O O . LEU A 1 89 ? -0.143 -9.423 6.061 1.00 98.38 89 LEU A O 1
ATOM 649 N N . ILE A 1 90 ? -0.534 -8.877 3.919 1.00 98.62 90 ILE A N 1
ATOM 650 C CA . ILE A 1 90 ? -1.947 -8.514 4.051 1.00 98.62 90 ILE A CA 1
ATOM 651 C C . ILE A 1 90 ? -2.691 -9.347 3.014 1.00 98.62 90 ILE A C 1
ATOM 653 O O . ILE A 1 90 ? -2.444 -9.173 1.832 1.00 98.62 90 ILE A O 1
ATOM 657 N N . SER A 1 91 ? -3.525 -10.306 3.409 1.00 97.25 91 SER A N 1
ATOM 658 C CA . SER A 1 91 ? -4.197 -11.206 2.450 1.00 97.25 91 SER A CA 1
ATOM 659 C C . SER A 1 91 ? -5.362 -11.951 3.094 1.00 97.25 91 SER A C 1
ATOM 661 O O . SER A 1 9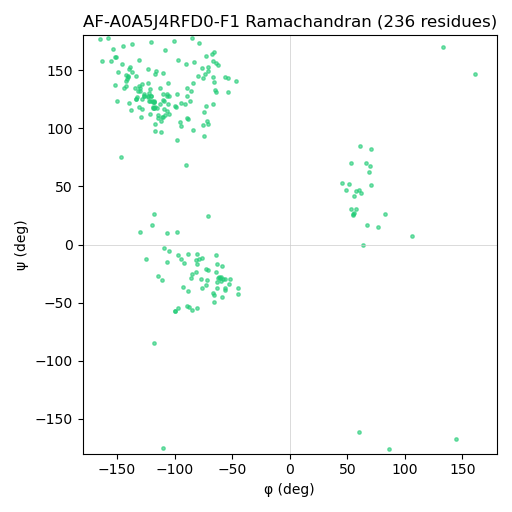1 ? -5.536 -11.866 4.302 1.00 97.25 91 SER A O 1
ATOM 663 N N . GLN A 1 92 ? -6.096 -12.753 2.316 1.00 95.00 92 GLN A N 1
ATOM 664 C CA . GLN A 1 92 ? -7.137 -13.665 2.814 1.00 95.00 92 GLN A CA 1
ATOM 665 C C . GLN A 1 92 ? -8.282 -12.935 3.531 1.00 95.00 92 GLN A C 1
ATOM 667 O O . GLN A 1 92 ? -8.304 -12.864 4.757 1.00 95.00 92 GLN A O 1
ATOM 672 N N . GLU A 1 93 ? -9.261 -12.444 2.770 1.00 97.19 93 GLU A N 1
ATOM 673 C CA . GLU A 1 93 ? -10.478 -11.802 3.293 1.00 97.19 93 GLU A CA 1
ATOM 674 C C . GLU A 1 93 ? -10.179 -10.547 4.134 1.00 97.19 93 GLU A C 1
ATOM 676 O O . GLU A 1 93 ? -10.694 -10.363 5.240 1.00 97.19 93 GLU A O 1
ATOM 681 N N . VAL A 1 94 ? -9.308 -9.677 3.621 1.00 98.69 94 VAL A N 1
ATOM 682 C CA . VAL A 1 94 ? -9.056 -8.360 4.215 1.00 98.69 94 VAL A CA 1
ATOM 683 C C . VAL A 1 94 ? -9.865 -7.314 3.465 1.00 98.69 94 VAL A C 1
ATOM 685 O O . VAL A 1 94 ? -9.800 -7.239 2.242 1.00 98.69 94 VAL A O 1
ATOM 688 N N . TYR A 1 95 ? -10.606 -6.487 4.194 1.00 98.75 95 TYR A N 1
ATOM 689 C CA . TYR A 1 95 ? -11.503 -5.488 3.622 1.00 98.75 95 TYR A CA 1
ATOM 690 C C . TYR A 1 95 ? -11.134 -4.099 4.124 1.00 98.75 95 TYR A C 1
ATOM 692 O O . TYR A 1 95 ? -11.074 -3.873 5.332 1.00 98.75 95 TYR A O 1
ATOM 700 N N . PHE A 1 96 ? -10.931 -3.169 3.198 1.00 98.88 96 PHE A N 1
ATOM 701 C CA . PHE A 1 96 ? -10.794 -1.745 3.476 1.00 98.88 96 PHE A CA 1
ATOM 702 C C . PHE A 1 96 ? -12.009 -1.011 2.922 1.00 98.88 96 PHE A C 1
ATOM 704 O O . PHE A 1 96 ? -12.182 -0.922 1.703 1.00 98.88 96 PHE A O 1
ATOM 711 N N . GLU A 1 97 ? -12.852 -0.514 3.821 1.00 98.81 97 GLU A N 1
ATOM 712 C CA . GLU A 1 97 ? -14.131 0.105 3.489 1.00 98.81 97 GLU A CA 1
ATOM 713 C C . GLU A 1 97 ? -14.178 1.556 3.958 1.00 98.81 97 GLU A C 1
ATOM 715 O O . GLU A 1 97 ? -14.053 1.837 5.150 1.00 98.81 97 GLU A O 1
ATOM 720 N N . GLU A 1 98 ? -14.439 2.486 3.043 1.00 98.81 98 GLU A N 1
ATOM 721 C CA . GLU A 1 98 ? -14.622 3.904 3.371 1.00 98.81 98 GLU A CA 1
ATOM 722 C C . GLU A 1 98 ? -13.423 4.512 4.137 1.00 98.81 98 GLU A C 1
ATOM 724 O O . GLU A 1 98 ? -13.588 5.451 4.918 1.00 98.81 98 GLU A O 1
ATOM 729 N N . CYS A 1 99 ? -12.213 3.972 3.960 1.00 98.88 99 CYS A N 1
ATOM 730 C CA . CYS A 1 99 ? -10.999 4.512 4.566 1.00 98.88 99 CYS A CA 1
ATOM 731 C C . CYS A 1 99 ? -10.543 5.776 3.831 1.00 98.88 99 CYS A C 1
ATOM 733 O O . CYS A 1 99 ? -10.661 5.871 2.608 1.00 98.88 99 CYS A O 1
ATOM 735 N N . GLU A 1 100 ? -10.013 6.751 4.569 1.00 98.88 100 GLU A N 1
ATOM 736 C CA . GLU A 1 100 ? -9.679 8.066 4.023 1.00 98.88 100 GLU A CA 1
ATOM 737 C C . GLU A 1 100 ? -8.276 8.547 4.423 1.00 98.88 100 GLU A C 1
ATOM 739 O O . GLU A 1 100 ? -7.948 8.656 5.607 1.00 98.88 100 GLU A O 1
ATOM 744 N N . ALA A 1 101 ? -7.470 8.921 3.428 1.00 98.69 101 ALA A N 1
ATOM 745 C CA . ALA A 1 101 ? -6.256 9.707 3.625 1.00 98.69 101 ALA A CA 1
ATOM 746 C C . ALA A 1 101 ? -6.534 11.185 3.327 1.00 98.69 101 ALA A C 1
ATOM 748 O O . ALA A 1 101 ? -6.860 11.549 2.193 1.00 98.69 101 ALA A O 1
ATOM 749 N N . VAL A 1 102 ? -6.375 12.039 4.337 1.00 97.81 102 VAL A N 1
ATOM 750 C CA . VAL A 1 102 ? -6.621 13.484 4.242 1.00 97.81 102 VAL A CA 1
ATOM 751 C C . VAL A 1 102 ? -5.334 14.283 4.320 1.00 97.81 102 VAL A C 1
ATOM 753 O O . VAL A 1 102 ? -4.393 13.919 5.004 1.00 97.81 102 VAL A O 1
ATOM 756 N N . GLY A 1 103 ? -5.277 15.410 3.633 1.00 92.69 103 GLY A N 1
ATOM 757 C CA . GLY A 1 103 ? -4.088 16.248 3.651 1.00 92.69 103 GLY A CA 1
ATOM 758 C C . GLY A 1 103 ? -4.044 17.200 2.475 1.00 92.69 103 GLY A C 1
ATOM 759 O O . GLY A 1 103 ? -4.536 16.882 1.391 1.00 92.69 103 GLY A O 1
ATOM 760 N N . GLU A 1 104 ? -3.481 18.379 2.707 1.00 88.69 104 GLU A N 1
ATOM 761 C CA . GLU A 1 104 ? -3.356 19.436 1.698 1.00 88.69 104 GLU A CA 1
ATOM 762 C C . GLU A 1 104 ? -1.885 19.714 1.356 1.00 88.69 104 GLU A C 1
ATOM 764 O O . GLU A 1 104 ? -1.562 20.068 0.218 1.00 88.69 104 GLU A O 1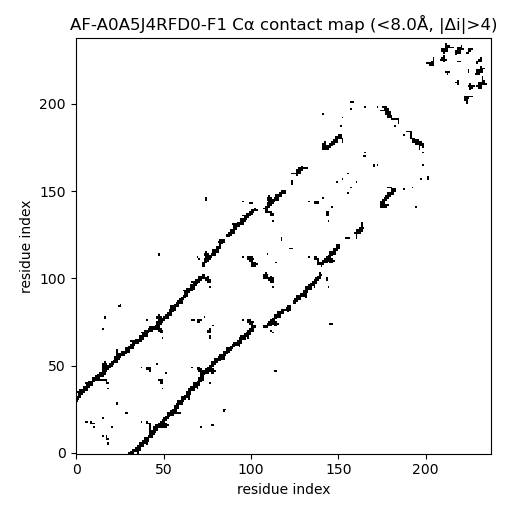
ATOM 769 N N . ASP A 1 105 ? -0.962 19.458 2.289 1.00 92.25 105 ASP A N 1
ATOM 770 C CA . ASP A 1 105 ? 0.472 19.654 2.077 1.00 92.25 105 ASP A CA 1
ATOM 771 C C . ASP A 1 105 ? 1.090 18.597 1.153 1.00 92.25 105 ASP A C 1
ATOM 773 O O . ASP A 1 105 ? 0.524 17.535 0.892 1.00 92.25 105 ASP A O 1
ATOM 777 N N . LEU A 1 106 ? 2.275 18.884 0.617 1.00 90.62 106 LEU A N 1
ATOM 778 C CA . LEU A 1 106 ? 2.946 18.030 -0.367 1.00 90.62 106 LEU A CA 1
ATOM 779 C C . LEU A 1 106 ? 3.221 16.599 0.120 1.00 90.62 106 LEU A C 1
ATOM 781 O O . LEU A 1 106 ? 3.401 15.729 -0.728 1.00 90.62 106 LEU A O 1
ATOM 785 N N . LEU A 1 107 ? 3.203 16.336 1.430 1.00 90.50 107 LEU A N 1
ATOM 786 C CA . LEU A 1 107 ? 3.611 15.067 2.037 1.00 90.50 107 LEU A CA 1
ATOM 787 C C . LEU A 1 107 ? 2.437 14.248 2.603 1.00 90.50 107 LEU A C 1
ATOM 789 O O . LEU A 1 107 ? 2.657 13.131 3.065 1.00 90.50 107 LEU A O 1
ATOM 793 N N . SER A 1 108 ? 1.204 14.758 2.556 1.00 96.38 108 SER A N 1
ATOM 794 C CA . SER A 1 108 ? -0.004 14.111 3.093 1.00 96.38 108 SER A CA 1
ATOM 795 C C . SER A 1 108 ? -1.080 13.866 2.028 1.00 96.38 108 SER A C 1
ATOM 797 O O . SER A 1 108 ? -0.935 14.261 0.869 1.00 96.38 108 SER A O 1
ATOM 799 N N . GLY A 1 109 ? -2.160 13.181 2.410 1.00 98.12 109 GLY A N 1
ATOM 800 C CA . GLY A 1 109 ? -3.314 12.900 1.560 1.00 98.12 109 GLY A CA 1
ATOM 801 C C . GLY A 1 109 ? -3.143 11.696 0.634 1.00 98.12 109 GLY A C 1
ATOM 802 O O . GLY A 1 109 ? -3.765 11.669 -0.428 1.00 98.12 109 GLY A O 1
ATOM 803 N N . ARG A 1 110 ? -2.293 10.724 0.990 1.00 98.69 110 ARG A N 1
ATOM 804 C CA . ARG A 1 110 ? -1.984 9.551 0.156 1.00 98.69 110 ARG A CA 1
ATOM 805 C C . ARG A 1 110 ? -2.262 8.226 0.854 1.00 98.69 110 ARG A C 1
ATOM 807 O O . ARG A 1 110 ? -2.126 8.118 2.072 1.00 98.69 110 ARG A O 1
ATOM 814 N N . GLY A 1 111 ? -2.584 7.193 0.082 1.00 98.62 111 GLY A N 1
ATOM 815 C CA . GLY A 1 111 ? -2.825 5.856 0.628 1.00 98.62 111 GLY A CA 1
ATOM 816 C C . GLY A 1 111 ? -4.122 5.817 1.431 1.00 98.62 111 GLY A C 1
ATOM 817 O O . GLY A 1 111 ? -4.084 5.717 2.654 1.00 98.62 111 GLY A O 1
ATOM 818 N N . GLY A 1 112 ? -5.271 5.961 0.771 1.00 98.69 112 GLY A N 1
ATOM 819 C CA . GLY A 1 112 ? -6.569 6.074 1.443 1.00 98.69 112 GLY A CA 1
ATOM 820 C C . GLY A 1 112 ? -6.874 4.898 2.366 1.00 98.69 112 GLY A C 1
ATOM 821 O O . GLY A 1 112 ? -7.336 5.111 3.483 1.00 98.69 112 GLY A O 1
ATOM 822 N N . ALA A 1 113 ? -6.497 3.679 1.979 1.00 98.88 113 ALA A N 1
ATOM 823 C CA . ALA A 1 113 ? -6.449 2.549 2.899 1.00 98.88 113 ALA A CA 1
ATOM 824 C C . ALA A 1 113 ? -5.026 2.277 3.408 1.00 98.88 113 ALA A C 1
ATOM 826 O O . ALA A 1 113 ? -4.800 2.306 4.621 1.00 98.88 113 ALA A O 1
ATOM 827 N N . ILE A 1 114 ? -4.065 2.048 2.510 1.00 98.94 114 ILE A N 1
ATOM 828 C CA . ILE A 1 114 ? -2.712 1.597 2.858 1.00 98.94 114 ILE A CA 1
ATOM 829 C C . ILE A 1 114 ? -1.662 2.593 2.354 1.00 98.94 114 ILE A C 1
ATOM 831 O O . ILE A 1 114 ? -1.672 2.991 1.193 1.00 98.94 114 ILE A O 1
ATOM 835 N N . TYR A 1 115 ? -0.703 2.937 3.210 1.00 98.88 115 TYR A N 1
ATOM 836 C CA . TYR A 1 115 ? 0.532 3.613 2.821 1.00 98.88 115 TYR A CA 1
ATOM 837 C C . TYR A 1 115 ? 1.738 2.778 3.253 1.00 98.88 115 TYR A C 1
ATOM 839 O O . TYR A 1 115 ? 1.897 2.481 4.440 1.00 98.88 115 TYR A O 1
ATOM 847 N N . ILE A 1 116 ? 2.603 2.433 2.302 1.00 98.75 116 ILE A N 1
ATOM 848 C CA . ILE A 1 116 ? 3.846 1.692 2.532 1.00 98.75 116 ILE A CA 1
ATOM 849 C C . ILE A 1 116 ? 5.024 2.616 2.232 1.00 98.75 116 ILE A C 1
ATOM 851 O O . ILE A 1 116 ? 5.162 3.121 1.124 1.00 98.75 116 ILE A O 1
ATOM 855 N N . ASN A 1 117 ? 5.873 2.842 3.227 1.00 98.31 117 ASN A N 1
ATOM 856 C CA . ASN A 1 117 ? 7.099 3.619 3.122 1.00 98.31 117 ASN A CA 1
ATOM 857 C C . ASN A 1 117 ? 8.301 2.681 3.246 1.00 98.31 117 ASN A C 1
ATOM 859 O O . ASN A 1 117 ? 8.543 2.152 4.329 1.00 98.31 117 ASN A O 1
ATOM 863 N N . LEU A 1 118 ? 9.022 2.463 2.152 1.00 97.50 118 LEU A N 1
ATOM 864 C CA . LEU A 1 118 ? 10.234 1.650 2.101 1.00 97.50 118 LEU A CA 1
ATOM 865 C C . LEU A 1 118 ? 11.442 2.581 2.267 1.00 97.50 118 LEU A C 1
ATOM 867 O O . LEU A 1 118 ? 11.609 3.508 1.481 1.00 97.50 118 LEU A O 1
ATOM 871 N N . GLU A 1 119 ? 12.280 2.368 3.282 1.00 93.69 119 GLU A N 1
ATOM 872 C CA . GLU A 1 119 ? 13.532 3.124 3.437 1.00 93.69 119 GLU A CA 1
ATOM 873 C C . GLU A 1 119 ? 14.652 2.601 2.515 1.00 93.69 119 GLU A C 1
ATOM 875 O O . GLU A 1 119 ? 14.513 1.567 1.867 1.00 93.69 119 GLU A O 1
ATOM 880 N N . GLN A 1 120 ? 15.796 3.304 2.479 1.00 80.06 120 GLN A N 1
ATOM 881 C CA . GLN A 1 120 ? 16.879 3.150 1.490 1.00 80.06 120 GLN A CA 1
ATOM 882 C C . GLN A 1 120 ? 17.295 1.708 1.152 1.00 80.06 120 GLN A C 1
ATOM 884 O O . GLN A 1 120 ? 17.616 1.435 -0.005 1.00 80.06 120 GLN A O 1
ATOM 889 N N . ASN A 1 121 ? 17.298 0.819 2.147 1.00 81.88 121 ASN A N 1
ATOM 890 C CA . ASN A 1 121 ? 17.742 -0.573 2.034 1.00 81.88 121 ASN A CA 1
ATOM 891 C C . 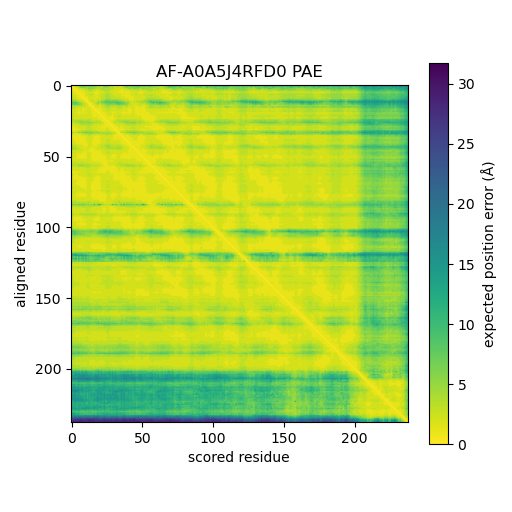ASN A 1 121 ? 16.628 -1.575 2.374 1.00 81.88 121 ASN A C 1
ATOM 893 O O . ASN A 1 121 ? 16.918 -2.728 2.695 1.00 81.88 121 ASN A O 1
ATOM 897 N N . ALA A 1 122 ? 15.374 -1.124 2.383 1.00 86.25 122 ALA A N 1
ATOM 898 C CA . ALA A 1 122 ? 14.255 -1.992 2.681 1.00 86.25 122 ALA A CA 1
ATOM 899 C C . ALA A 1 122 ? 14.094 -3.052 1.579 1.00 86.25 122 ALA A C 1
ATOM 901 O O . ALA A 1 122 ? 14.225 -2.723 0.397 1.00 86.25 122 ALA A O 1
ATOM 902 N N . PRO A 1 123 ? 13.781 -4.304 1.952 1.00 85.56 123 PRO A N 1
ATOM 903 C CA . PRO A 1 123 ? 13.371 -5.309 0.988 1.00 85.56 123 PRO A CA 1
ATOM 904 C C . PRO A 1 123 ? 12.073 -4.871 0.293 1.00 85.56 123 PRO A C 1
ATOM 906 O O . PRO A 1 123 ? 11.269 -4.122 0.860 1.00 85.56 123 PRO A O 1
ATOM 909 N N . TYR A 1 124 ? 11.843 -5.355 -0.922 1.00 88.69 124 TYR A N 1
ATOM 910 C CA . TYR A 1 124 ? 10.625 -5.066 -1.684 1.00 88.69 124 TYR A CA 1
ATOM 911 C C . TYR A 1 124 ? 9.567 -6.154 -1.575 1.00 88.69 124 TYR A C 1
ATOM 913 O O . TYR A 1 124 ? 8.431 -5.921 -1.959 1.00 88.69 124 TYR A O 1
ATOM 921 N N . GLU A 1 125 ? 9.892 -7.297 -0.982 1.00 92.81 125 GLU A N 1
ATOM 922 C CA . GLU A 1 125 ? 9.115 -8.536 -0.923 1.00 92.81 125 GLU A CA 1
ATOM 923 C C . GLU A 1 125 ? 7.860 -8.486 -0.019 1.00 92.81 125 GLU A C 1
ATOM 925 O O . GLU A 1 125 ? 7.396 -9.517 0.470 1.00 92.81 125 GLU A O 1
ATOM 930 N N . PHE A 1 126 ? 7.279 -7.307 0.225 1.00 96.44 126 PHE A N 1
ATOM 931 C CA . PHE A 1 126 ? 5.992 -7.208 0.912 1.00 96.44 126 PHE A CA 1
ATOM 932 C C . PHE A 1 126 ? 4.863 -7.698 -0.000 1.00 96.44 126 PHE A C 1
ATOM 934 O O . PHE A 1 126 ? 4.948 -7.619 -1.223 1.00 96.44 126 PHE A O 1
ATOM 941 N N . THR A 1 127 ? 3.773 -8.192 0.582 1.00 98.00 127 THR A N 1
ATOM 942 C CA . THR A 1 127 ? 2.622 -8.672 -0.191 1.00 98.00 127 THR A CA 1
ATOM 943 C C . THR A 1 127 ? 1.313 -8.090 0.335 1.00 98.00 127 THR A C 1
ATOM 945 O O . THR A 1 127 ? 0.899 -8.363 1.462 1.00 98.00 127 THR A O 1
ATOM 948 N N . VAL A 1 128 ? 0.627 -7.329 -0.519 1.00 98.31 128 VAL A N 1
ATOM 949 C CA . VAL A 1 128 ? -0.808 -7.034 -0.427 1.00 98.31 128 VAL A CA 1
ATOM 950 C C . VAL A 1 128 ? -1.515 -8.007 -1.368 1.00 98.31 128 VAL A C 1
ATOM 952 O O . VAL A 1 128 ? -1.632 -7.795 -2.572 1.00 98.31 128 VAL A O 1
ATOM 955 N N . GLY A 1 129 ? -1.868 -9.148 -0.796 1.00 96.25 129 GLY A N 1
ATOM 956 C CA . GLY A 1 129 ? -2.201 -10.385 -1.474 1.00 96.25 129 GLY A CA 1
ATOM 957 C C . GLY A 1 129 ? -3.649 -10.508 -1.943 1.00 96.25 129 GLY A C 1
ATOM 958 O O . GLY A 1 129 ? -4.511 -9.672 -1.661 1.00 96.25 129 GLY A O 1
ATOM 959 N N . ILE A 1 130 ? -3.909 -11.640 -2.598 1.00 93.94 130 ILE A N 1
ATOM 960 C CA . ILE A 1 130 ? -5.235 -12.089 -3.035 1.00 93.94 130 ILE A CA 1
ATOM 961 C C . ILE A 1 130 ? -6.220 -12.099 -1.854 1.00 93.94 130 ILE A C 1
ATOM 963 O O . ILE A 1 130 ? -5.868 -12.441 -0.717 1.00 93.94 130 ILE A O 1
ATOM 967 N N . GLY A 1 131 ? -7.473 -11.738 -2.137 1.00 95.00 131 GLY A N 1
ATOM 968 C CA . GLY A 1 131 ? -8.526 -11.616 -1.128 1.00 95.00 131 GLY A CA 1
ATOM 969 C C . GLY 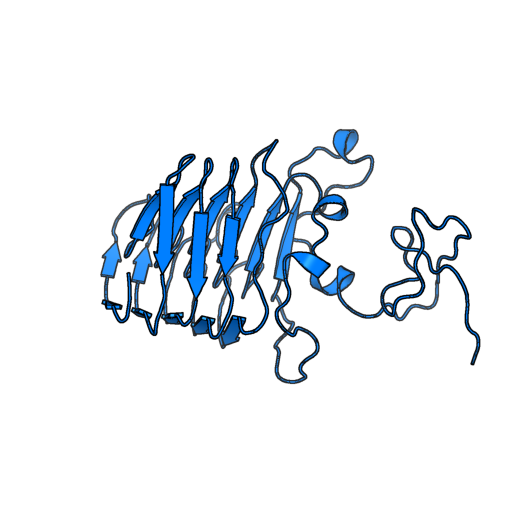A 1 131 ? -8.424 -10.339 -0.294 1.00 95.00 131 GLY A C 1
ATOM 970 O O . GLY A 1 131 ? -9.038 -10.262 0.766 1.00 95.00 131 GLY A O 1
ATOM 971 N N . THR A 1 132 ? -7.630 -9.362 -0.740 1.00 98.25 132 THR A N 1
ATOM 972 C CA . THR A 1 132 ? -7.706 -7.984 -0.250 1.00 98.25 132 THR A CA 1
ATOM 973 C C . THR A 1 132 ? -8.704 -7.215 -1.109 1.00 98.25 132 THR A C 1
ATOM 975 O O . THR A 1 132 ? -8.592 -7.211 -2.334 1.00 98.25 132 THR A O 1
ATOM 978 N N . HIS A 1 133 ? -9.669 -6.566 -0.469 1.00 97.88 133 HIS A N 1
ATOM 979 C CA . HIS A 1 133 ? -10.764 -5.859 -1.119 1.00 97.88 133 HIS A CA 1
ATOM 980 C C . HIS A 1 133 ? -10.787 -4.398 -0.679 1.00 97.88 133 HIS A C 1
ATOM 982 O O . HIS A 1 133 ? -10.622 -4.087 0.503 1.00 97.88 133 HIS A O 1
ATOM 988 N N . PHE A 1 134 ? -11.041 -3.506 -1.630 1.00 98.38 134 PHE A N 1
ATOM 989 C CA . PHE A 1 134 ? -11.121 -2.070 -1.401 1.00 98.38 134 PHE A CA 1
ATOM 990 C C . PHE A 1 134 ? -12.477 -1.556 -1.871 1.00 98.38 134 PHE A C 1
ATOM 992 O O . PHE A 1 134 ? -12.882 -1.822 -3.000 1.00 98.38 134 PHE A O 1
ATOM 999 N N . ASN A 1 135 ? -13.183 -0.828 -1.010 1.00 97.81 135 ASN A N 1
ATOM 1000 C CA . ASN A 1 135 ? -14.520 -0.336 -1.311 1.00 97.81 135 ASN A CA 1
ATOM 1001 C C . ASN A 1 135 ? -14.707 1.094 -0.797 1.00 97.81 135 ASN A C 1
ATOM 1003 O O . ASN A 1 135 ? -14.587 1.351 0.398 1.00 97.81 135 ASN A O 1
ATOM 1007 N N . LEU A 1 136 ? -15.034 2.024 -1.698 1.00 98.12 136 LEU A N 1
ATOM 1008 C CA . LEU A 1 136 ? -15.352 3.426 -1.380 1.00 98.12 136 LEU A CA 1
ATOM 1009 C C . LEU A 1 136 ? -14.276 4.180 -0.570 1.00 98.12 136 LEU A C 1
ATOM 1011 O O . LEU A 1 136 ? -14.591 5.148 0.125 1.00 98.12 136 LEU A O 1
ATOM 1015 N N . ASN A 1 137 ? -13.011 3.764 -0.663 1.00 98.75 137 ASN A N 1
ATOM 1016 C CA . ASN A 1 137 ? -11.901 4.483 -0.039 1.00 98.75 137 ASN A CA 1
ATOM 1017 C C . ASN A 1 137 ? -11.684 5.848 -0.706 1.00 98.75 137 ASN A C 1
ATOM 1019 O O . ASN A 1 137 ? -12.179 6.113 -1.804 1.00 98.75 137 ASN A O 1
ATOM 1023 N N . LYS A 1 138 ? -10.938 6.738 -0.052 1.00 98.75 138 LYS A N 1
ATOM 1024 C CA . LYS A 1 138 ? -10.644 8.090 -0.541 1.00 98.75 138 LYS A CA 1
ATOM 1025 C C . LYS A 1 138 ? -9.213 8.493 -0.213 1.00 98.75 138 LYS A C 1
ATOM 1027 O O . LYS A 1 138 ? -8.711 8.229 0.873 1.00 98.75 138 LYS A O 1
ATOM 1032 N N . ALA A 1 139 ? -8.572 9.198 -1.133 1.00 98.50 139 ALA A N 1
ATOM 1033 C CA . ALA A 1 139 ? -7.332 9.917 -0.874 1.00 98.50 139 ALA A CA 1
ATOM 1034 C C . ALA A 1 139 ? -7.473 11.330 -1.440 1.00 98.50 139 ALA A C 1
ATOM 1036 O O . ALA A 1 139 ? -7.887 11.482 -2.590 1.00 98.50 139 ALA A O 1
ATOM 1037 N N . ASN A 1 140 ? -7.124 12.353 -0.655 1.00 98.19 140 ASN A N 1
ATOM 1038 C CA . ASN A 1 140 ? -7.138 13.743 -1.125 1.00 98.19 140 ASN A CA 1
ATOM 1039 C C . ASN A 1 140 ? -6.204 13.968 -2.323 1.00 98.19 140 ASN A C 1
ATOM 1041 O O . ASN A 1 140 ? -6.445 14.876 -3.118 1.00 98.19 140 ASN A O 1
ATOM 1045 N N . LYS A 1 141 ? -5.130 13.174 -2.430 1.00 97.81 141 LYS A N 1
ATOM 1046 C CA . LYS A 1 141 ? -4.140 13.255 -3.507 1.00 97.81 141 LYS A CA 1
ATOM 1047 C C . LYS A 1 141 ? -4.104 11.974 -4.323 1.00 97.81 141 LYS A C 1
ATOM 1049 O O . LYS A 1 141 ? -4.780 11.889 -5.343 1.00 97.81 141 LYS A O 1
ATOM 1054 N N . PHE A 1 142 ? -3.348 10.976 -3.868 1.00 98.38 142 PHE A N 1
ATOM 1055 C CA . PHE A 1 142 ? -2.995 9.816 -4.686 1.00 98.38 142 PHE A CA 1
ATOM 1056 C C . PHE A 1 142 ? -3.090 8.494 -3.933 1.00 98.38 142 PHE A C 1
ATOM 1058 O O . PHE A 1 142 ? -2.833 8.433 -2.730 1.00 98.38 142 PHE A O 1
ATOM 1065 N N . GLY A 1 143 ? -3.426 7.423 -4.649 1.00 98.44 143 GLY A N 1
ATOM 1066 C CA . GLY A 1 143 ? -3.476 6.079 -4.076 1.00 98.44 143 GLY A CA 1
ATOM 1067 C C . GLY A 1 143 ? -4.625 5.932 -3.086 1.00 98.44 143 GLY A C 1
ATOM 1068 O O . GLY A 1 143 ? -4.417 5.721 -1.897 1.00 98.44 143 GLY A O 1
ATOM 1069 N N . ARG A 1 144 ? -5.854 6.086 -3.574 1.00 98.62 144 ARG A N 1
ATOM 1070 C CA . ARG A 1 144 ? -7.119 5.846 -2.873 1.00 98.62 144 ARG A CA 1
ATOM 1071 C C . ARG A 1 144 ? -7.106 4.531 -2.097 1.00 98.62 144 ARG A C 1
ATOM 1073 O O . ARG A 1 144 ? -7.544 4.511 -0.954 1.00 98.62 144 ARG A O 1
ATOM 1080 N N . ASP A 1 145 ? -6.582 3.464 -2.684 1.00 98.62 145 ASP A N 1
ATOM 1081 C CA . ASP A 1 145 ? -6.503 2.165 -2.021 1.00 98.62 145 ASP A CA 1
ATOM 1082 C C . ASP A 1 145 ? -5.126 1.964 -1.411 1.00 98.62 145 ASP A C 1
ATOM 1084 O O . ASP A 1 145 ? -4.995 1.745 -0.208 1.00 98.62 145 ASP A O 1
ATOM 1088 N N . ALA A 1 146 ? -4.085 2.103 -2.224 1.00 98.81 146 ALA A N 1
ATOM 1089 C CA . ALA A 1 146 ? -2.726 1.893 -1.772 1.00 98.81 146 ALA A CA 1
ATOM 1090 C C . ALA A 1 146 ? -1.765 2.914 -2.376 1.00 98.81 146 ALA A C 1
ATOM 1092 O O . ALA A 1 146 ? -1.884 3.327 -3.532 1.00 98.81 146 ALA A O 1
ATOM 1093 N N . PHE A 1 147 ? -0.789 3.301 -1.563 1.00 98.81 147 PHE A N 1
ATOM 1094 C CA . PHE A 1 147 ? 0.329 4.131 -1.972 1.00 98.81 147 PHE A CA 1
ATOM 1095 C C . PHE A 1 147 ? 1.646 3.514 -1.504 1.00 98.81 147 PHE A C 1
ATOM 1097 O O . PHE A 1 147 ? 1.745 3.081 -0.353 1.00 98.81 147 PHE A O 1
ATOM 1104 N N . VAL A 1 148 ? 2.659 3.508 -2.368 1.00 98.56 148 VAL A N 1
ATOM 1105 C CA . VAL A 1 148 ? 4.012 3.043 -2.034 1.00 98.56 148 VAL A CA 1
ATOM 1106 C C . VAL A 1 148 ? 5.053 4.132 -2.277 1.00 98.56 148 VAL A C 1
ATOM 1108 O O . VAL A 1 148 ? 5.109 4.751 -3.333 1.00 98.56 148 VAL A O 1
ATOM 1111 N N . TYR A 1 149 ? 5.903 4.369 -1.289 1.00 98.25 149 TYR A N 1
ATOM 1112 C CA . TYR A 1 149 ? 7.073 5.230 -1.401 1.00 98.25 149 TYR A CA 1
ATOM 1113 C C . TYR A 1 149 ? 8.312 4.338 -1.376 1.00 98.25 149 TYR A C 1
ATOM 1115 O O . TYR A 1 149 ? 8.518 3.622 -0.398 1.00 98.25 149 TYR A O 1
ATOM 1123 N N . CYS A 1 150 ? 9.085 4.316 -2.460 1.00 97.38 150 CYS A N 1
ATOM 1124 C CA . CYS A 1 150 ? 10.179 3.359 -2.658 1.00 97.38 150 CYS A CA 1
ATOM 1125 C C . CYS A 1 150 ? 11.362 3.985 -3.404 1.00 97.38 150 CYS A C 1
ATOM 1127 O O . CYS A 1 150 ? 11.269 5.111 -3.889 1.00 97.38 150 CYS A O 1
ATOM 1129 N N . LYS A 1 151 ? 12.499 3.279 -3.479 1.00 95.94 151 LYS A N 1
ATOM 1130 C CA . LYS A 1 151 ? 13.698 3.812 -4.144 1.00 95.94 151 LYS A CA 1
ATOM 1131 C C . LYS A 1 151 ? 13.458 3.976 -5.637 1.00 95.94 151 LYS A C 1
ATOM 1133 O O . LYS A 1 151 ? 13.755 5.027 -6.190 1.00 95.94 151 LYS A O 1
ATOM 1138 N N . ASN A 1 152 ? 12.948 2.913 -6.246 1.00 94.56 152 ASN A N 1
ATOM 1139 C CA . ASN A 1 152 ? 12.815 2.723 -7.679 1.00 94.56 152 ASN A CA 1
ATOM 1140 C C . ASN A 1 152 ? 11.593 1.832 -7.925 1.00 94.56 152 ASN A C 1
ATOM 1142 O O . ASN A 1 152 ? 11.530 0.728 -7.382 1.00 94.56 152 ASN A O 1
ATOM 1146 N N . ILE A 1 153 ? 10.633 2.308 -8.720 1.00 94.94 153 ILE A N 1
ATOM 1147 C CA . ILE A 1 153 ? 9.417 1.551 -9.033 1.00 94.94 153 ILE A CA 1
ATOM 1148 C C . ILE A 1 153 ? 9.729 0.376 -9.968 1.00 94.94 153 ILE A C 1
ATOM 1150 O O . ILE A 1 153 ? 9.063 -0.650 -9.861 1.00 94.94 153 ILE A O 1
ATOM 1154 N N . ASP A 1 154 ? 10.742 0.484 -10.838 1.00 90.06 154 ASP A N 1
ATOM 1155 C CA . ASP A 1 154 ? 11.129 -0.621 -11.732 1.00 90.06 154 ASP A CA 1
ATOM 1156 C C . ASP A 1 154 ? 11.605 -1.840 -10.914 1.00 90.06 154 ASP A C 1
ATOM 1158 O O . ASP A 1 154 ? 11.260 -2.976 -11.232 1.00 90.06 154 ASP A O 1
ATOM 1162 N N . ASP A 1 155 ? 12.322 -1.599 -9.812 1.00 91.38 155 ASP A N 1
ATOM 1163 C CA . ASP A 1 155 ? 12.849 -2.656 -8.940 1.00 91.38 155 ASP A CA 1
ATOM 1164 C C . ASP A 1 155 ? 11.795 -3.208 -7.961 1.00 91.38 155 ASP A C 1
ATOM 1166 O O . ASP A 1 155 ? 11.985 -4.275 -7.381 1.00 91.38 155 ASP A O 1
ATOM 1170 N N . LEU A 1 156 ? 10.685 -2.491 -7.743 1.00 92.06 156 LEU A N 1
ATOM 1171 C CA . LEU A 1 156 ? 9.645 -2.869 -6.779 1.00 92.06 156 LEU A CA 1
ATOM 1172 C C . LEU A 1 156 ? 8.992 -4.220 -7.119 1.00 92.06 156 LEU A C 1
ATOM 1174 O O . LEU A 1 156 ? 8.494 -4.905 -6.221 1.00 92.06 156 LEU A O 1
ATOM 1178 N N . GLU A 1 157 ? 8.977 -4.580 -8.406 1.00 90.00 157 GLU A N 1
ATOM 1179 C CA . GLU A 1 157 ? 8.224 -5.708 -8.962 1.00 90.00 157 GLU A CA 1
ATOM 1180 C C . GLU A 1 157 ? 6.743 -5.649 -8.542 1.00 90.00 157 GLU A C 1
ATOM 1182 O O . GLU A 1 157 ? 6.179 -6.597 -7.992 1.00 90.00 157 GLU A O 1
ATOM 1187 N N . HIS A 1 158 ? 6.097 -4.498 -8.763 1.00 90.12 158 HIS A N 1
ATOM 1188 C CA . HIS A 1 158 ? 4.757 -4.176 -8.245 1.00 90.12 158 HIS A CA 1
ATOM 1189 C C . HIS A 1 158 ? 3.693 -5.246 -8.555 1.00 90.12 158 HIS A C 1
ATOM 1191 O O . HIS A 1 158 ? 2.789 -5.455 -7.748 1.00 90.12 158 HIS A O 1
ATOM 1197 N N . ASP A 1 159 ? 3.839 -5.966 -9.670 1.00 85.12 159 ASP A N 1
ATOM 1198 C CA . ASP A 1 159 ? 2.965 -7.058 -10.111 1.00 85.12 159 ASP A CA 1
ATOM 1199 C C . ASP A 1 159 ? 2.890 -8.238 -9.139 1.00 85.12 159 ASP A C 1
ATOM 1201 O O . ASP A 1 159 ? 1.874 -8.927 -9.100 1.00 85.12 159 ASP A O 1
ATOM 1205 N N . ILE A 1 160 ? 3.957 -8.483 -8.373 1.00 89.19 160 ILE A N 1
ATOM 1206 C CA . ILE A 1 160 ? 4.013 -9.561 -7.379 1.00 89.19 160 ILE A CA 1
ATOM 1207 C C . ILE A 1 160 ? 3.885 -9.047 -5.941 1.00 89.19 160 ILE A C 1
ATOM 1209 O O . ILE A 1 160 ? 3.789 -9.850 -5.013 1.00 89.19 160 ILE A O 1
ATOM 1213 N N . ARG A 1 161 ? 3.856 -7.720 -5.740 1.00 95.81 161 ARG A N 1
ATOM 1214 C CA . ARG A 1 161 ? 3.612 -7.096 -4.425 1.00 95.81 161 ARG A CA 1
ATOM 1215 C C . ARG A 1 161 ? 2.141 -6.781 -4.202 1.00 95.81 161 ARG A C 1
ATOM 1217 O O . ARG A 1 161 ? 1.648 -6.931 -3.086 1.00 95.81 161 ARG A O 1
ATOM 1224 N N . PHE A 1 162 ? 1.438 -6.367 -5.253 1.00 96.44 162 PHE A N 1
ATOM 1225 C CA . PHE A 1 162 ? 0.014 -6.046 -5.230 1.00 96.44 162 PHE A CA 1
ATOM 1226 C C . PHE A 1 162 ? -0.756 -7.084 -6.053 1.00 96.44 162 PHE A C 1
ATOM 1228 O O . PHE A 1 162 ? -0.835 -6.994 -7.272 1.00 96.44 162 PHE A O 1
ATOM 1235 N N . LEU A 1 163 ? -1.312 -8.087 -5.372 1.00 95.00 163 LEU A N 1
ATOM 1236 C CA . LEU A 1 163 ? -1.954 -9.259 -5.985 1.00 95.00 163 LEU A CA 1
ATOM 1237 C C . LEU A 1 163 ? -3.490 -9.237 -5.888 1.00 95.00 163 LEU A C 1
ATOM 1239 O O . LEU A 1 163 ? -4.134 -10.260 -6.123 1.00 95.00 163 LEU A O 1
ATOM 1243 N N . PHE A 1 164 ? -4.093 -8.121 -5.477 1.00 92.94 164 PHE A N 1
ATOM 1244 C CA . PHE A 1 164 ? -5.549 -7.975 -5.530 1.00 92.94 164 PHE A CA 1
ATOM 1245 C C . PHE A 1 164 ? -6.016 -7.828 -6.983 1.00 92.94 164 PHE A C 1
ATOM 1247 O O . PHE A 1 164 ? -5.280 -7.333 -7.837 1.00 92.94 164 PHE A O 1
ATOM 1254 N N . ASP A 1 165 ? -7.231 -8.294 -7.272 1.00 88.31 165 ASP A N 1
ATOM 1255 C CA . ASP A 1 165 ? -7.726 -8.372 -8.645 1.00 88.31 165 ASP A CA 1
ATOM 1256 C C . ASP A 1 165 ? -8.098 -6.986 -9.185 1.00 88.31 165 ASP A C 1
ATOM 1258 O O . ASP A 1 165 ? -9.206 -6.487 -8.997 1.00 88.31 165 ASP A O 1
ATOM 1262 N N . VAL A 1 166 ? -7.138 -6.354 -9.860 1.00 90.25 166 VAL A N 1
ATOM 1263 C CA . VAL A 1 166 ? -7.339 -5.078 -10.556 1.00 90.25 166 VAL A CA 1
ATOM 1264 C C . VAL A 1 166 ? -8.097 -5.237 -11.876 1.00 90.25 166 VAL A C 1
ATOM 1266 O O . VAL A 1 166 ? -8.498 -4.231 -12.468 1.00 90.25 166 VAL A O 1
ATOM 1269 N N . PHE A 1 167 ? -8.271 -6.465 -12.371 1.00 86.81 167 PHE A N 1
ATOM 1270 C CA . PHE A 1 167 ? -8.919 -6.758 -13.650 1.00 86.81 167 PHE A CA 1
ATOM 1271 C C . PHE A 1 167 ? -10.416 -6.999 -13.515 1.00 86.81 167 PHE A C 1
ATOM 1273 O O . PHE A 1 167 ? -11.113 -6.897 -14.521 1.00 86.81 167 PHE A O 1
ATOM 1280 N N . ASP A 1 168 ? -10.908 -7.243 -12.302 1.00 88.31 168 ASP A N 1
ATOM 1281 C CA . ASP A 1 168 ? -12.338 -7.286 -12.025 1.00 88.31 168 ASP A CA 1
ATOM 1282 C C . ASP A 1 168 ? -13.019 -5.990 -12.514 1.00 88.31 168 ASP A C 1
ATOM 1284 O O . ASP A 1 168 ? -12.553 -4.870 -12.263 1.00 88.31 168 ASP A O 1
ATOM 1288 N N . ASP A 1 169 ? -14.122 -6.143 -13.251 1.00 87.44 169 ASP A N 1
ATOM 1289 C CA . ASP A 1 169 ? -14.878 -5.029 -13.836 1.00 87.44 169 ASP A CA 1
ATOM 1290 C C . ASP A 1 169 ? -15.487 -4.110 -12.766 1.00 87.44 169 ASP A C 1
ATOM 1292 O O . ASP A 1 169 ? -15.745 -2.933 -13.024 1.00 87.44 169 ASP A O 1
ATOM 1296 N N . SER A 1 170 ? -15.703 -4.629 -11.556 1.00 90.44 170 SER A N 1
ATOM 1297 C CA . SER A 1 170 ? -16.183 -3.861 -10.408 1.00 90.44 170 SER A CA 1
ATOM 1298 C C . SER A 1 170 ? -15.076 -3.086 -9.691 1.00 90.44 170 SER A C 1
ATOM 1300 O O . SER A 1 170 ? -15.382 -2.188 -8.901 1.00 90.44 170 SER A O 1
ATOM 1302 N N . TYR A 1 171 ? -13.800 -3.381 -9.967 1.00 94.19 171 TYR A N 1
ATOM 1303 C CA . TYR A 1 171 ? -12.688 -2.677 -9.342 1.00 94.19 171 TYR A CA 1
ATOM 1304 C C . TYR A 1 171 ? -12.530 -1.269 -9.927 1.00 94.19 171 TYR A C 1
ATOM 1306 O O . TYR A 1 171 ? -12.164 -1.082 -11.094 1.00 94.19 171 TYR A O 1
ATOM 1314 N N . ASP A 1 172 ? -12.773 -0.257 -9.091 1.00 95.38 172 ASP A N 1
ATOM 1315 C CA . ASP A 1 172 ? -12.599 1.144 -9.463 1.00 95.38 172 ASP A CA 1
ATOM 1316 C C . ASP A 1 172 ? -11.107 1.477 -9.584 1.00 95.38 172 ASP A C 1
ATOM 1318 O O . ASP A 1 172 ? -10.404 1.635 -8.592 1.00 95.38 172 ASP A O 1
ATOM 1322 N N . LYS A 1 173 ? -10.617 1.634 -10.810 1.00 95.56 173 LYS A N 1
ATOM 1323 C CA . LYS A 1 173 ? -9.204 1.928 -11.094 1.00 95.56 173 LYS A CA 1
ATOM 1324 C C . LYS A 1 173 ? -8.842 3.402 -10.867 1.00 95.56 173 LYS A C 1
ATOM 1326 O O . LYS A 1 173 ? -7.660 3.744 -10.837 1.00 95.56 173 LYS A O 1
ATOM 1331 N N . ASN A 1 174 ? -9.827 4.287 -10.702 1.00 96.69 174 ASN A N 1
ATOM 1332 C CA . ASN A 1 174 ? -9.574 5.720 -10.589 1.00 96.69 174 ASN A CA 1
ATOM 1333 C C . ASN A 1 174 ? -8.814 6.040 -9.302 1.00 96.69 174 ASN A C 1
ATOM 1335 O O . ASN A 1 174 ? -9.293 5.789 -8.198 1.00 96.69 174 ASN A O 1
ATOM 1339 N N . ASN A 1 175 ? -7.636 6.643 -9.454 1.00 97.81 175 ASN A N 1
ATOM 1340 C CA . ASN A 1 175 ? -6.764 7.008 -8.344 1.00 97.81 175 ASN A CA 1
ATOM 1341 C C . ASN A 1 175 ? -6.405 5.824 -7.417 1.00 97.81 175 ASN A C 1
ATOM 1343 O O . ASN A 1 175 ? -6.170 6.041 -6.238 1.00 97.81 175 ASN A O 1
ATOM 1347 N N . ALA A 1 176 ? -6.414 4.570 -7.879 1.00 98.00 176 ALA A N 1
ATOM 1348 C CA . ALA A 1 176 ? -6.456 3.432 -6.958 1.00 98.00 176 ALA A CA 1
ATOM 1349 C C . ALA A 1 176 ? -5.094 3.063 -6.336 1.00 98.00 176 ALA A C 1
ATOM 1351 O O . ALA A 1 176 ? -4.968 3.040 -5.108 1.00 98.00 176 ALA A O 1
ATOM 1352 N N . LEU A 1 177 ? -4.075 2.825 -7.169 1.00 98.25 177 LEU A N 1
ATOM 1353 C CA . LEU A 1 177 ? -2.745 2.370 -6.752 1.00 98.25 177 LEU A CA 1
ATOM 1354 C C . LEU A 1 177 ? -1.653 3.270 -7.333 1.00 98.25 177 LEU A C 1
ATOM 1356 O O . LEU A 1 177 ? -1.478 3.347 -8.548 1.00 98.25 177 LEU A O 1
ATOM 1360 N N . TYR A 1 178 ? -0.923 3.949 -6.453 1.00 98.50 178 TYR A N 1
ATOM 1361 C CA . TYR A 1 178 ? 0.072 4.949 -6.837 1.00 98.50 178 TYR A CA 1
ATOM 1362 C C . TYR A 1 178 ? 1.397 4.724 -6.115 1.00 98.50 178 TYR A C 1
ATOM 1364 O O . TYR A 1 178 ? 1.442 4.098 -5.054 1.00 98.50 178 TYR A O 1
ATOM 1372 N N . GLY A 1 179 ? 2.479 5.265 -6.664 1.00 98.06 179 GLY A N 1
ATOM 1373 C CA . GLY A 1 179 ? 3.761 5.267 -5.981 1.00 98.06 179 GLY A CA 1
ATOM 1374 C C . GLY A 1 179 ? 4.659 6.440 -6.334 1.00 98.06 179 GLY A C 1
ATOM 1375 O O . GLY A 1 179 ? 4.476 7.098 -7.355 1.00 98.06 179 GLY A O 1
ATOM 1376 N N . THR A 1 180 ? 5.633 6.688 -5.467 1.00 97.88 180 THR A N 1
ATOM 1377 C CA . THR A 1 180 ? 6.659 7.716 -5.655 1.00 97.88 180 THR A CA 1
ATOM 1378 C C . THR A 1 180 ? 8.042 7.127 -5.424 1.00 97.88 180 THR A C 1
ATOM 1380 O O . THR A 1 180 ? 8.272 6.419 -4.440 1.00 97.88 180 THR A O 1
ATOM 1383 N N . GLU A 1 181 ? 8.956 7.465 -6.326 1.00 97.50 181 GLU A N 1
ATOM 1384 C CA . GLU A 1 181 ? 10.385 7.199 -6.215 1.00 97.50 181 GLU A CA 1
ATOM 1385 C C . GLU A 1 181 ? 11.066 8.290 -5.384 1.00 97.50 181 GLU A C 1
ATOM 1387 O O . GLU A 1 181 ? 10.763 9.472 -5.544 1.00 97.50 181 GLU A O 1
ATOM 1392 N N . TYR A 1 182 ? 12.001 7.908 -4.512 1.00 95.81 182 TYR A N 1
ATOM 1393 C CA . TYR A 1 182 ? 12.839 8.868 -3.780 1.00 95.81 182 TYR A CA 1
ATOM 1394 C C . TYR A 1 182 ? 14.283 8.939 -4.261 1.00 95.81 182 TYR A C 1
ATOM 1396 O O . TYR A 1 182 ? 14.987 9.878 -3.887 1.00 95.81 182 TYR A O 1
ATOM 1404 N N . ALA A 1 183 ? 14.748 7.969 -5.053 1.00 95.94 183 ALA A N 1
ATOM 1405 C CA . ALA A 1 183 ? 16.086 8.036 -5.628 1.00 95.94 183 ALA A CA 1
ATOM 1406 C C . ALA A 1 183 ? 16.174 9.182 -6.633 1.00 95.94 183 ALA A C 1
ATOM 1408 O O . ALA A 1 183 ? 15.210 9.481 -7.339 1.00 95.94 183 ALA A O 1
ATOM 1409 N N . SER A 1 184 ? 17.330 9.837 -6.680 1.00 95.50 184 SER A N 1
ATOM 1410 C CA . SER A 1 184 ? 17.573 10.913 -7.637 1.00 95.50 184 SER A CA 1
ATOM 1411 C C . SER A 1 184 ? 17.606 10.390 -9.075 1.00 95.50 184 SER A C 1
ATOM 1413 O O . SER A 1 184 ? 17.927 9.227 -9.314 1.00 95.50 184 SER A O 1
ATOM 1415 N N . GLU A 1 185 ? 17.368 11.266 -10.054 1.00 95.31 185 GLU A N 1
ATOM 1416 C CA . GLU A 1 185 ? 17.454 10.903 -11.480 1.00 95.31 185 GLU A CA 1
ATOM 1417 C C . GLU A 1 185 ? 18.828 10.321 -11.858 1.00 95.31 185 GLU A C 1
ATOM 1419 O O . GLU A 1 185 ? 18.934 9.463 -12.729 1.00 95.31 185 GLU A O 1
ATOM 1424 N N . ILE A 1 186 ? 19.890 10.744 -11.162 1.00 94.75 186 ILE A N 1
ATOM 1425 C CA . ILE A 1 186 ? 21.247 10.211 -11.338 1.00 94.75 186 ILE A CA 1
ATOM 1426 C C . ILE A 1 186 ? 21.326 8.748 -10.883 1.00 94.75 186 ILE A C 1
ATOM 1428 O O . ILE A 1 186 ? 21.968 7.938 -11.544 1.00 94.75 186 ILE A O 1
ATOM 1432 N N . GLU A 1 187 ? 20.697 8.410 -9.758 1.00 92.81 187 GLU A N 1
ATOM 1433 C CA . GLU A 1 187 ? 20.672 7.040 -9.233 1.00 92.81 187 GLU A CA 1
ATOM 1434 C C . GLU A 1 187 ? 19.761 6.122 -10.051 1.00 92.81 187 GLU A C 1
ATOM 1436 O O . GLU A 1 187 ? 20.069 4.942 -10.196 1.00 92.81 187 GLU A O 1
ATOM 1441 N N . LEU A 1 188 ? 18.656 6.659 -10.576 1.00 92.06 188 LEU A N 1
ATOM 1442 C CA . LEU A 1 188 ? 17.703 5.927 -11.412 1.00 92.06 188 LEU A CA 1
ATOM 1443 C C . LEU A 1 188 ? 18.207 5.741 -12.850 1.00 92.06 188 LEU A C 1
ATOM 1445 O O . LEU A 1 188 ? 17.836 4.778 -13.518 1.00 92.06 188 LEU A O 1
ATOM 1449 N N . GLY A 1 189 ? 19.020 6.678 -13.345 1.00 91.44 189 GLY A N 1
ATOM 1450 C CA . GLY A 1 189 ? 19.357 6.774 -14.765 1.00 91.44 189 GLY A CA 1
ATOM 1451 C C . GLY A 1 189 ? 18.163 7.164 -15.648 1.00 91.44 189 GLY A C 1
ATOM 1452 O O . GLY A 1 189 ? 18.219 6.962 -16.860 1.00 91.44 189 GLY A O 1
ATOM 1453 N N . ASP A 1 190 ? 17.089 7.690 -15.052 1.00 91.00 190 ASP A N 1
ATOM 1454 C CA . ASP A 1 190 ? 15.828 8.075 -15.697 1.00 91.00 190 ASP A CA 1
ATOM 1455 C C . ASP A 1 190 ? 15.142 9.189 -14.881 1.00 91.00 190 ASP A C 1
ATOM 1457 O O . ASP A 1 190 ? 15.537 9.476 -13.746 1.00 91.00 190 ASP A O 1
ATOM 1461 N N . SER A 1 191 ? 14.113 9.822 -15.445 1.00 93.56 191 SER A N 1
ATOM 1462 C CA . SER A 1 191 ? 13.299 10.804 -14.727 1.00 93.56 191 SER A CA 1
ATOM 1463 C C . SER A 1 191 ? 12.545 10.158 -13.569 1.00 93.56 191 SER A C 1
ATOM 1465 O O . SER A 1 191 ? 11.879 9.134 -13.731 1.00 93.56 191 SER A O 1
ATOM 1467 N N . GLN A 1 192 ? 12.600 10.812 -12.411 1.00 96.12 192 GLN A N 1
ATOM 1468 C CA . GLN A 1 192 ? 11.951 10.342 -11.194 1.00 96.12 192 GLN A CA 1
ATOM 1469 C C . GLN A 1 192 ? 10.426 10.321 -11.355 1.00 96.12 192 GLN A C 1
ATOM 1471 O O . GLN A 1 192 ? 9.800 11.305 -11.764 1.00 96.12 192 GLN A O 1
ATOM 1476 N N . ARG A 1 193 ? 9.804 9.204 -10.985 1.00 96.31 193 ARG A N 1
ATOM 1477 C CA . ARG A 1 193 ? 8.352 9.031 -11.005 1.00 96.31 193 ARG A CA 1
ATOM 1478 C C . ARG A 1 193 ? 7.753 9.470 -9.674 1.00 96.31 193 ARG A C 1
ATOM 1480 O O . ARG A 1 193 ? 7.895 8.798 -8.655 1.00 96.31 193 ARG A O 1
ATOM 1487 N N . ILE A 1 194 ? 7.052 10.600 -9.701 1.00 97.06 194 ILE A N 1
ATOM 1488 C CA . ILE A 1 194 ? 6.327 11.163 -8.556 1.00 97.06 194 ILE A CA 1
ATOM 1489 C C . ILE A 1 194 ? 4.829 10.960 -8.749 1.00 97.06 194 ILE A C 1
ATOM 1491 O O . ILE A 1 194 ? 4.294 11.327 -9.794 1.00 97.06 194 ILE A O 1
ATOM 1495 N N . ASP A 1 195 ? 4.163 10.417 -7.728 1.00 97.50 195 ASP A N 1
ATOM 1496 C CA . ASP A 1 195 ? 2.722 10.167 -7.705 1.00 97.50 195 ASP A CA 1
ATOM 1497 C C . ASP A 1 195 ? 2.266 9.443 -8.986 1.00 97.50 195 ASP A C 1
ATOM 1499 O O . ASP A 1 195 ? 1.310 9.820 -9.669 1.00 97.50 195 ASP A O 1
ATOM 1503 N N . TYR A 1 196 ? 3.012 8.398 -9.338 1.00 97.69 196 TYR A N 1
ATOM 1504 C CA . TYR A 1 196 ? 2.848 7.643 -10.563 1.00 97.69 196 TYR A CA 1
ATOM 1505 C C . TYR A 1 196 ? 1.791 6.557 -10.394 1.00 97.69 196 TYR A C 1
ATOM 1507 O O . TYR A 1 196 ? 1.818 5.781 -9.441 1.00 97.69 196 TYR A O 1
ATOM 1515 N N . ASP A 1 197 ? 0.875 6.493 -11.353 1.00 97.50 197 ASP A N 1
ATOM 1516 C CA . ASP A 1 197 ? -0.173 5.480 -11.420 1.00 97.50 197 ASP A CA 1
ATOM 1517 C C . ASP A 1 197 ? 0.428 4.116 -11.787 1.00 97.50 197 ASP A C 1
ATOM 1519 O O . ASP A 1 197 ? 0.766 3.858 -12.948 1.00 97.50 197 ASP A O 1
ATOM 1523 N N . LEU A 1 198 ? 0.564 3.240 -10.791 1.00 96.12 198 LEU A N 1
ATOM 1524 C CA . LEU A 1 198 ? 1.179 1.924 -10.962 1.00 96.12 198 LEU A CA 1
ATOM 1525 C C . LEU A 1 198 ? 0.292 0.974 -11.766 1.00 96.12 198 LEU A C 1
ATOM 1527 O O . LEU A 1 198 ? 0.811 0.053 -12.399 1.00 96.12 198 LEU A O 1
ATOM 1531 N N . LEU A 1 199 ? -1.025 1.214 -11.836 1.00 93.25 199 LEU A N 1
ATOM 1532 C CA . LEU A 1 199 ? -1.903 0.395 -12.674 1.00 93.25 199 LEU A CA 1
ATOM 1533 C C . LEU A 1 199 ? -1.515 0.505 -14.145 1.00 93.25 199 LEU A C 1
ATOM 1535 O O . LEU A 1 199 ? -1.639 -0.466 -14.891 1.00 93.25 199 LEU A O 1
ATOM 1539 N N . LYS A 1 200 ? -0.944 1.639 -14.565 1.00 90.81 200 LYS A N 1
ATOM 1540 C CA . LYS A 1 200 ? -0.400 1.771 -15.919 1.00 90.81 200 LYS A CA 1
ATOM 1541 C C . LYS A 1 200 ? 0.669 0.738 -16.208 1.00 90.81 200 LYS A C 1
ATOM 1543 O O . LYS A 1 200 ? 0.795 0.383 -17.370 1.00 90.81 200 LYS A O 1
ATOM 1548 N N . LEU A 1 201 ? 1.424 0.260 -15.218 1.00 88.94 201 LEU A N 1
ATOM 1549 C CA . LEU A 1 201 ? 2.441 -0.789 -15.366 1.00 88.94 201 LEU A CA 1
ATOM 1550 C C . LEU A 1 201 ? 1.852 -2.201 -15.274 1.00 88.94 201 LEU A C 1
ATOM 1552 O O . LEU A 1 201 ? 2.397 -3.121 -15.874 1.00 88.94 201 LEU A O 1
ATOM 1556 N N . MET A 1 202 ? 0.720 -2.358 -14.586 1.00 86.56 202 MET A N 1
ATOM 1557 C CA . MET A 1 202 ? 0.048 -3.645 -14.378 1.00 86.56 202 MET A CA 1
ATOM 1558 C C . MET A 1 202 ? -0.906 -4.039 -15.507 1.00 86.56 202 MET A C 1
ATOM 1560 O O . MET A 1 202 ? -1.154 -5.224 -15.716 1.00 86.56 202 MET A O 1
ATOM 1564 N N . LEU A 1 203 ? -1.492 -3.071 -16.209 1.00 81.81 203 LEU A N 1
ATOM 1565 C CA . LEU A 1 203 ? -2.526 -3.333 -17.210 1.00 81.81 203 LEU A CA 1
ATOM 1566 C C . LEU A 1 203 ? -1.934 -3.732 -18.577 1.00 81.81 203 LEU A C 1
ATOM 1568 O O . LEU A 1 203 ? -0.781 -3.390 -18.876 1.00 81.81 203 LEU A O 1
ATOM 1572 N N . PRO A 1 204 ? -2.710 -4.433 -19.431 1.00 79.94 204 PRO A N 1
ATOM 1573 C CA . PRO A 1 204 ? -2.267 -4.789 -20.767 1.00 79.94 204 PRO A CA 1
ATOM 1574 C C . PRO A 1 204 ? -1.859 -3.556 -21.573 1.00 79.94 204 PRO A C 1
ATOM 1576 O O . PRO A 1 204 ? -2.456 -2.484 -21.442 1.00 79.94 204 PRO A O 1
ATOM 1579 N N . TYR A 1 205 ? -0.830 -3.703 -22.401 1.00 79.19 205 TYR A N 1
ATOM 1580 C CA . TYR A 1 205 ? -0.280 -2.594 -23.166 1.00 79.19 205 TYR A CA 1
ATOM 1581 C C . TYR A 1 205 ? -0.884 -2.551 -24.574 1.00 79.19 205 TYR A C 1
ATOM 1583 O O . TYR A 1 205 ? -0.539 -3.350 -25.440 1.00 79.19 205 TYR A O 1
ATOM 1591 N N . TYR A 1 206 ? -1.791 -1.598 -24.801 1.00 78.50 206 TYR A N 1
ATOM 1592 C CA . TYR A 1 206 ? -2.399 -1.338 -26.109 1.00 78.50 206 TYR A CA 1
ATOM 1593 C C . TYR A 1 206 ? -1.915 0.017 -26.633 1.00 78.50 206 TYR A C 1
ATOM 1595 O O . TYR A 1 206 ? -2.311 1.060 -26.110 1.00 78.50 206 TYR A O 1
ATOM 1603 N N . ASN A 1 207 ? -1.024 0.014 -27.627 1.00 81.50 207 ASN A N 1
ATOM 1604 C CA . ASN A 1 207 ? -0.439 1.231 -28.195 1.00 81.50 207 ASN A CA 1
ATOM 1605 C C . ASN A 1 207 ? -0.042 1.032 -29.669 1.00 81.50 207 ASN A C 1
ATOM 1607 O O . ASN A 1 207 ? 0.144 -0.100 -30.113 1.00 81.50 207 ASN A O 1
ATOM 1611 N N . ASP A 1 208 ? 0.134 2.134 -30.401 1.00 83.56 208 ASP A N 1
ATOM 1612 C CA . ASP A 1 208 ? 0.579 2.131 -31.803 1.00 83.56 208 ASP A CA 1
ATOM 1613 C C . ASP A 1 208 ? 2.070 1.777 -31.935 1.00 83.56 208 ASP A C 1
ATOM 1615 O O . ASP A 1 208 ? 2.539 1.369 -32.996 1.00 83.56 208 ASP A O 1
ATOM 1619 N N . THR A 1 209 ? 2.835 1.948 -30.853 1.00 87.94 209 THR A N 1
ATOM 1620 C CA . THR A 1 209 ? 4.256 1.591 -30.769 1.00 87.94 209 THR A CA 1
ATOM 1621 C C . THR A 1 209 ? 4.429 0.395 -29.844 1.00 87.94 209 THR A C 1
ATOM 1623 O O . THR A 1 209 ? 3.956 0.432 -28.715 1.00 87.94 209 THR A O 1
ATOM 1626 N N . ILE A 1 210 ? 5.139 -0.638 -30.302 1.00 89.19 210 ILE A N 1
ATOM 1627 C CA . ILE A 1 210 ? 5.478 -1.835 -29.522 1.00 89.19 210 ILE A CA 1
ATOM 1628 C C . ILE A 1 210 ? 6.993 -2.040 -29.584 1.00 89.19 210 ILE A C 1
ATOM 1630 O O . ILE A 1 210 ? 7.574 -2.088 -30.668 1.00 89.19 210 ILE A O 1
ATOM 1634 N N . TYR A 1 211 ? 7.627 -2.177 -28.421 1.00 91.94 211 TYR A N 1
ATOM 1635 C CA . TYR A 1 211 ? 9.042 -2.526 -28.295 1.00 91.94 211 TYR A CA 1
ATOM 1636 C C . TYR A 1 211 ? 9.214 -4.046 -28.242 1.00 91.94 211 TYR A C 1
ATOM 1638 O O . TYR A 1 211 ? 8.495 -4.736 -27.520 1.00 91.94 211 TYR A O 1
ATOM 1646 N N . ILE A 1 212 ? 10.183 -4.565 -28.994 1.00 93.50 212 ILE A N 1
ATOM 1647 C CA . ILE A 1 212 ? 10.507 -5.995 -29.075 1.00 93.50 212 ILE A CA 1
ATOM 1648 C C . ILE A 1 212 ? 12.005 -6.147 -28.813 1.00 93.50 212 ILE A C 1
ATOM 1650 O O . ILE A 1 212 ? 12.794 -5.354 -29.329 1.00 93.50 212 ILE A O 1
ATOM 1654 N N . SER A 1 213 ? 12.394 -7.150 -28.031 1.00 94.38 213 SER A N 1
ATOM 1655 C CA . SER A 1 213 ? 13.796 -7.500 -27.793 1.00 94.38 213 SER A CA 1
ATOM 1656 C C . SER A 1 213 ? 13.949 -9.015 -27.714 1.00 94.38 213 SER A C 1
ATOM 1658 O O . SER A 1 213 ? 13.107 -9.694 -27.139 1.00 94.38 213 SER A O 1
ATOM 1660 N N . GLU A 1 214 ? 15.032 -9.545 -28.279 1.00 93.25 214 GLU A N 1
ATOM 1661 C CA . GLU A 1 214 ? 15.388 -10.966 -28.159 1.00 93.25 214 GLU A CA 1
ATOM 1662 C C . GLU A 1 214 ? 16.082 -11.301 -26.827 1.00 93.25 214 GLU A C 1
ATOM 1664 O O . GLU A 1 214 ? 16.298 -12.472 -26.513 1.00 93.25 214 GLU A O 1
ATOM 1669 N N . ASP A 1 215 ? 16.433 -10.279 -26.041 1.00 93.69 215 ASP A N 1
ATOM 1670 C CA . ASP A 1 215 ? 17.074 -10.440 -24.742 1.00 93.69 215 ASP A CA 1
ATOM 1671 C C . ASP A 1 215 ? 16.064 -10.908 -23.684 1.00 93.69 215 ASP A C 1
ATOM 1673 O O . ASP A 1 215 ? 15.278 -10.129 -23.139 1.00 93.69 215 ASP A O 1
ATOM 1677 N N . GLN A 1 216 ? 16.130 -12.204 -23.376 1.00 90.75 216 GLN A N 1
ATOM 1678 C CA . GLN A 1 216 ? 15.282 -12.886 -22.394 1.00 90.75 216 GLN A CA 1
ATOM 1679 C C . GLN A 1 216 ? 15.462 -12.389 -20.954 1.00 90.75 216 GLN A C 1
ATOM 1681 O O . GLN A 1 216 ? 14.692 -12.787 -20.085 1.00 90.75 216 GLN A O 1
ATOM 1686 N N . LEU A 1 217 ? 16.464 -11.548 -20.677 1.00 87.38 217 LEU A N 1
ATOM 1687 C CA . LEU A 1 217 ? 16.639 -10.940 -19.357 1.00 87.38 217 LEU A CA 1
ATOM 1688 C C . LEU A 1 217 ? 15.739 -9.721 -19.145 1.00 87.38 217 LEU A C 1
ATOM 1690 O O . LEU A 1 217 ? 15.472 -9.366 -18.000 1.00 87.38 217 LEU A O 1
ATOM 1694 N N . ILE A 1 218 ? 15.300 -9.069 -20.224 1.00 86.12 218 ILE A N 1
ATOM 1695 C CA . ILE A 1 218 ? 14.553 -7.802 -20.159 1.00 86.12 218 ILE A CA 1
ATOM 1696 C C . ILE A 1 218 ? 13.209 -7.857 -20.889 1.00 86.12 218 ILE A C 1
ATOM 1698 O O . ILE A 1 218 ? 12.403 -6.941 -20.737 1.00 86.12 218 ILE A O 1
ATOM 1702 N N . ALA A 1 219 ? 12.974 -8.895 -21.693 1.00 90.50 219 ALA A N 1
ATOM 1703 C CA . ALA A 1 219 ? 11.762 -9.075 -22.478 1.00 90.50 219 ALA A CA 1
ATOM 1704 C C . ALA A 1 219 ? 10.989 -10.329 -22.068 1.00 90.50 219 ALA A C 1
ATOM 1706 O O . ALA A 1 219 ? 11.576 -11.356 -21.730 1.00 90.50 219 ALA A O 1
ATOM 1707 N N . ASP A 1 220 ? 9.661 -10.247 -22.160 1.00 89.62 220 ASP A N 1
ATOM 1708 C CA . ASP A 1 220 ? 8.749 -11.353 -21.859 1.00 89.62 220 ASP A CA 1
ATOM 1709 C C . ASP A 1 220 ? 7.476 -11.259 -22.720 1.00 89.62 220 ASP A C 1
ATOM 1711 O O . ASP A 1 220 ? 7.019 -10.165 -23.047 1.00 89.62 220 ASP A O 1
ATOM 1715 N N . ASP A 1 221 ? 6.873 -12.392 -23.080 1.00 88.38 221 ASP A N 1
ATOM 1716 C CA . ASP A 1 221 ? 5.632 -12.458 -23.867 1.00 88.38 221 ASP A CA 1
ATOM 1717 C C . ASP A 1 221 ? 4.403 -12.460 -22.942 1.00 88.38 221 ASP A C 1
ATOM 1719 O O . ASP A 1 221 ? 3.658 -13.439 -22.827 1.00 88.38 221 ASP A O 1
ATOM 1723 N N . THR A 1 222 ? 4.172 -11.325 -22.283 1.00 85.12 222 THR A N 1
ATOM 1724 C CA . THR A 1 222 ? 2.999 -11.095 -21.423 1.00 85.12 222 THR A CA 1
ATOM 1725 C C . THR A 1 222 ? 2.010 -10.127 -22.066 1.00 85.12 222 THR A C 1
ATOM 1727 O O . THR A 1 222 ? 2.335 -9.408 -23.003 1.00 85.12 222 THR A O 1
ATOM 1730 N N . GLN A 1 223 ? 0.792 -10.015 -21.528 1.00 82.38 223 GLN A N 1
ATOM 1731 C CA . GLN A 1 223 ? -0.155 -8.989 -21.996 1.00 82.38 223 GLN A CA 1
ATOM 1732 C C . GLN A 1 223 ? 0.336 -7.548 -21.752 1.00 82.38 223 GLN A C 1
ATOM 1734 O O . GLN A 1 223 ? -0.204 -6.607 -22.331 1.00 82.38 223 GLN A O 1
ATOM 1739 N N . LYS A 1 224 ? 1.336 -7.361 -20.882 1.00 85.81 224 LYS A N 1
ATOM 1740 C CA . LYS A 1 224 ? 1.885 -6.054 -20.498 1.00 85.81 224 LYS A CA 1
ATOM 1741 C C . LYS A 1 224 ? 3.104 -5.666 -21.333 1.00 85.81 224 LYS A C 1
ATOM 1743 O O . LYS A 1 224 ? 3.535 -4.515 -21.240 1.00 85.81 224 LYS A O 1
ATOM 1748 N N . CYS A 1 225 ? 3.665 -6.611 -22.089 1.00 87.12 225 CYS A N 1
ATOM 1749 C CA . CYS A 1 225 ? 4.859 -6.390 -22.887 1.00 87.12 225 CYS A CA 1
ATOM 1750 C C . CYS A 1 225 ? 4.609 -5.384 -24.012 1.00 87.12 225 CYS A C 1
ATOM 1752 O O . CYS A 1 225 ? 3.474 -5.051 -24.348 1.00 87.12 225 CYS A O 1
ATOM 1754 N N . GLY A 1 226 ? 5.693 -4.894 -24.600 1.00 87.31 226 GLY A N 1
ATOM 1755 C CA . GLY A 1 226 ? 5.646 -3.938 -25.700 1.00 87.31 226 GLY A CA 1
ATOM 1756 C C . GLY A 1 226 ? 6.035 -2.530 -25.284 1.00 87.31 226 GLY A C 1
ATOM 1757 O O . GLY A 1 226 ? 5.947 -1.617 -26.096 1.00 87.31 226 GLY A O 1
ATOM 1758 N N . ARG A 1 227 ? 6.505 -2.350 -24.048 1.00 89.75 227 ARG A N 1
ATOM 1759 C CA . ARG A 1 227 ? 6.991 -1.082 -23.492 1.00 89.75 227 ARG A CA 1
ATOM 1760 C C . ARG A 1 227 ? 8.507 -1.030 -23.593 1.00 89.75 227 ARG A C 1
ATOM 1762 O O . ARG A 1 227 ? 9.156 -2.067 -23.583 1.00 89.75 227 ARG A O 1
ATOM 1769 N N . LEU A 1 228 ? 9.091 0.165 -23.556 1.00 87.50 228 LEU A N 1
ATOM 1770 C CA . LEU A 1 228 ? 10.552 0.310 -23.572 1.00 87.50 228 LEU A CA 1
ATOM 1771 C C . LEU A 1 228 ? 11.239 -0.459 -22.424 1.00 87.50 228 LEU A C 1
ATOM 1773 O O . LEU A 1 228 ? 12.281 -1.066 -22.635 1.00 87.50 228 LEU A O 1
ATOM 1777 N N . LYS A 1 229 ? 10.635 -0.452 -21.229 1.00 85.31 229 LYS A N 1
ATOM 1778 C CA . LYS A 1 229 ? 11.139 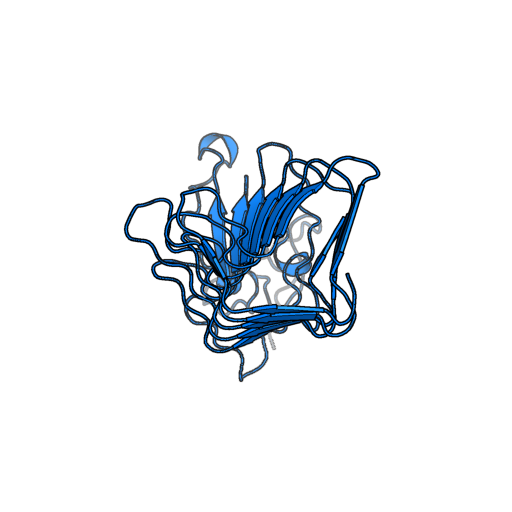-1.133 -20.020 1.00 85.31 229 LYS A CA 1
ATOM 1779 C C . LYS A 1 229 ? 10.678 -2.593 -19.878 1.00 85.31 229 LYS A C 1
ATOM 1781 O O . LYS A 1 229 ? 11.155 -3.281 -18.990 1.00 85.31 229 LYS A O 1
ATOM 1786 N N . LEU A 1 230 ? 9.754 -3.049 -20.728 1.00 88.25 230 LEU A N 1
ATOM 1787 C CA . LEU A 1 230 ? 9.315 -4.446 -20.809 1.00 88.25 230 LEU A CA 1
ATOM 1788 C C . LEU A 1 230 ? 8.959 -4.770 -22.271 1.00 88.25 230 LEU A C 1
ATOM 1790 O O . LEU A 1 230 ? 7.774 -4.756 -22.638 1.00 88.25 230 LEU A O 1
ATOM 1794 N N . PRO A 1 231 ? 9.960 -4.961 -23.147 1.00 92.25 231 PRO A N 1
ATOM 1795 C CA . PRO A 1 231 ? 9.718 -5.344 -24.531 1.00 92.25 231 PRO A CA 1
ATOM 1796 C C . PRO A 1 231 ? 9.070 -6.733 -24.619 1.00 92.25 231 PRO A C 1
ATOM 1798 O O . PRO A 1 231 ? 9.216 -7.554 -23.716 1.00 92.25 231 PRO A O 1
ATOM 1801 N N . CYS A 1 232 ? 8.359 -7.011 -25.710 1.00 92.75 232 CYS A N 1
ATOM 1802 C CA . CYS A 1 232 ? 7.924 -8.378 -26.015 1.00 92.75 232 CYS A CA 1
ATOM 1803 C C . CYS A 1 232 ? 9.095 -9.204 -26.565 1.00 92.75 232 CYS A C 1
ATOM 1805 O O . CYS A 1 232 ? 9.973 -8.648 -27.231 1.00 92.75 232 CYS A O 1
ATOM 1807 N N . LEU A 1 233 ? 9.081 -10.525 -26.360 1.00 94.19 233 LEU A N 1
ATOM 1808 C CA . LEU A 1 233 ? 10.026 -11.436 -27.020 1.00 94.19 233 LEU A CA 1
ATOM 1809 C C . LEU A 1 233 ? 9.633 -11.660 -28.480 1.00 94.19 233 LEU A C 1
ATOM 1811 O O . LEU A 1 233 ? 10.485 -11.758 -29.363 1.00 94.19 233 LEU A O 1
ATOM 1815 N N . THR A 1 234 ? 8.329 -11.740 -28.750 1.00 90.75 234 THR A N 1
ATOM 1816 C CA . THR A 1 234 ? 7.795 -11.950 -30.093 1.00 90.75 234 THR A CA 1
ATOM 1817 C C . THR A 1 234 ? 6.651 -10.992 -30.407 1.00 90.75 234 THR A C 1
ATOM 1819 O O . THR A 1 234 ? 5.827 -10.658 -29.561 1.00 90.75 234 THR A O 1
ATOM 1822 N N . LEU A 1 235 ? 6.559 -10.567 -31.671 1.00 85.00 235 LEU A N 1
ATOM 1823 C CA . LEU A 1 235 ? 5.366 -9.898 -32.186 1.00 85.00 235 LEU A CA 1
ATOM 1824 C C . LEU A 1 235 ? 4.467 -10.940 -32.841 1.00 85.00 235 LEU A C 1
ATOM 1826 O O . LEU A 1 235 ? 4.711 -11.376 -33.969 1.00 85.00 235 LEU A O 1
ATOM 1830 N N . ARG A 1 236 ? 3.414 -11.356 -32.138 1.00 69.31 236 ARG A N 1
ATOM 1831 C CA . ARG A 1 236 ? 2.399 -12.234 -32.723 1.00 69.31 236 ARG A CA 1
ATOM 1832 C C . ARG A 1 236 ? 1.381 -11.396 -33.485 1.00 69.31 236 ARG A C 1
ATOM 1834 O O . ARG A 1 236 ? 0.456 -10.854 -32.894 1.00 69.31 236 ARG A O 1
ATOM 1841 N N . PHE A 1 237 ? 1.541 -11.322 -34.802 1.00 56.28 237 PHE A N 1
ATOM 1842 C CA . PHE A 1 237 ? 0.487 -10.830 -35.687 1.00 56.28 237 PHE A CA 1
ATOM 1843 C C . PHE A 1 237 ? -0.608 -11.907 -35.769 1.00 56.28 237 PHE A C 1
ATOM 1845 O O . PHE A 1 237 ? -0.323 -13.043 -36.156 1.00 56.28 237 PHE A O 1
ATOM 1852 N N . ARG A 1 238 ? -1.835 -11.589 -35.354 1.00 48.38 238 ARG A N 1
ATOM 1853 C CA . ARG A 1 238 ? -3.027 -12.402 -35.625 1.00 48.38 238 ARG A CA 1
ATOM 1854 C C . ARG A 1 238 ? -4.028 -11.575 -36.402 1.00 48.38 238 ARG A C 1
ATOM 1856 O O . ARG A 1 238 ? -4.224 -10.408 -36.007 1.00 48.38 238 ARG A O 1
#

Organism: NCBI:txid222440

Secondary structure (DSSP, 8-state):
-BS-EEEEEEE-SSSB-SSEEEEEETT-EEEEBSSEEEEEEEESSSB-SSEEEEEESSEEEE-SEEEES-EESB-SSEEEEEEE-SEEEE-SSEEEES-EE---STT-SB-SSEEEEE-TT--S--EE-TTEEEES-EESSB-SSEEEEES-TTTTTHHHHB-S-SSSTTS--TT-EEEEE-S-HHHHTS---SSEETHHHHS----S---B-S-TTT---STT--BTTB-BS-----